Protein 1M1F (pdb70)

Nearest PDB structures (foldseek):
  1m1f-assembly1_A  TM=1.009E+00  e=5.416E-20  Escherichia coli
  1m1f-assembly1_B  TM=9.951E-01  e=3.214E-18  Escherichia coli
  7d28-assembly2_C  TM=8.956E-01  e=1.311E-10  Deinococcus radiodurans
  7d2p-assembly1_B  TM=8.294E-01  e=6.564E-09  Deinococcus radiodurans
  7ewj-assembly1_B  TM=8.408E-01  e=3.105E-07  Staphylococcus aureus

CATH classification: 2.30.30.110

Radius of gyration: 16.33 Å; Cα contacts (8 Å, |Δi|>4): 500; chains: 2; bounding box: 31×35×48 Å

Structure (mmCIF, N/CA/C/O backbone):
data_1M1F
#
_entry.id   1M1F
#
_cell.length_a   33.264
_cell.length_b   45.457
_cell.length_c   65.021
_cell.angle_alpha   90.00
_cell.angle_beta   96.12
_cell.angle_gamma   90.00
#
_symmetry.space_group_name_H-M   'P 1 21 1'
#
loop_
_entity.id
_entity.type
_entity.pdbx_description
1 polymer 'Kid toxin protein'
2 non-polymer 'PHOSPHATE ION'
3 water water
#
loop_
_atom_site.group_PDB
_atom_site.id
_atom_site.type_symbol
_atom_site.label_atom_id
_atom_site.label_alt_id
_atom_site.label_comp_id
_atom_site.label_asym_id
_atom_site.label_entity_id
_atom_site.label_seq_id
_atom_site.pdbx_PDB_ins_code
_atom_site.Cartn_x
_atom_site.Cartn_y
_atom_site.Cartn_z
_atom_site.occupancy
_atom_site.B_iso_or_equiv
_atom_site.auth_seq_id
_atom_site.auth_comp_id
_atom_site.auth_asym_id
_atom_site.auth_atom_id
_atom_site.pdbx_PDB_model_num
ATOM 1 N N . MET A 1 1 ? 21.207 31.441 48.115 1.00 17.68 1 MET A N 1
ATOM 2 C CA . MET A 1 1 ? 21.173 30.479 49.252 1.00 17.21 1 MET A CA 1
ATOM 3 C C . MET A 1 1 ? 22.525 29.807 49.414 1.00 16.31 1 MET A C 1
ATOM 4 O O . MET A 1 1 ? 23.098 29.276 48.462 1.00 16.37 1 MET A O 1
ATOM 9 N N . GLU A 1 2 ? 23.053 29.910 50.626 1.00 15.40 2 GLU A N 1
ATOM 10 C CA . GLU A 1 2 ? 24.356 29.380 50.977 1.00 14.08 2 GLU A CA 1
ATOM 11 C C . GLU A 1 2 ? 24.380 27.996 51.650 1.00 11.89 2 GLU A C 1
ATOM 12 O O . GLU A 1 2 ? 23.472 27.594 52.384 1.00 10.64 2 GLU A O 1
ATOM 18 N N . ARG A 1 3 ? 25.472 27.285 51.403 1.00 10.05 3 ARG A N 1
ATOM 19 C CA . ARG A 1 3 ? 25.794 26.110 52.174 1.00 9.21 3 ARG A CA 1
ATOM 20 C C . ARG A 1 3 ? 25.751 26.518 53.644 1.00 8.88 3 ARG A C 1
ATOM 21 O O . ARG A 1 3 ? 26.225 27.597 54.017 1.00 10.06 3 ARG A O 1
ATOM 29 N N . GLY A 1 4 ? 25.208 25.645 54.484 1.00 8.27 4 GLY A N 1
ATOM 30 C CA . GLY A 1 4 ? 25.166 25.894 55.916 1.00 8.16 4 GLY A CA 1
ATOM 31 C C . GLY A 1 4 ? 23.896 26.550 56.431 1.00 7.68 4 GLY A C 1
ATOM 32 O O . GLY A 1 4 ? 23.718 26.696 57.645 1.00 8.17 4 GLY A O 1
ATOM 33 N N . GLU A 1 5 ? 23.010 26.950 55.530 1.00 7.14 5 GLU A N 1
ATOM 34 C CA . GLU A 1 5 ? 21.721 27.484 55.941 1.00 7.18 5 GLU A CA 1
ATOM 35 C C . GLU A 1 5 ? 20.763 26.356 56.268 1.00 6.69 5 GLU A C 1
ATOM 36 O O . GLU A 1 5 ? 20.766 25.306 55.625 1.00 7.06 5 GLU A O 1
ATOM 42 N N . ILE A 1 6 ? 19.921 26.603 57.260 1.00 6.75 6 ILE A N 1
ATOM 43 C CA . ILE A 1 6 ? 18.818 25.733 57.608 1.00 7.29 6 ILE A CA 1
ATOM 44 C C . ILE A 1 6 ? 17.554 26.396 57.066 1.00 6.87 6 ILE A C 1
ATOM 45 O O . ILE A 1 6 ? 17.308 27.586 57.318 1.00 7.32 6 ILE A O 1
ATOM 50 N N . TRP A 1 7 ? 16.796 25.619 56.282 1.00 6.34 7 TRP A N 1
ATOM 51 C CA . TRP A 1 7 ? 15.523 26.031 55.690 1.00 6.92 7 TRP A CA 1
ATOM 52 C C . TRP A 1 7 ? 14.413 25.110 56.161 1.00 6.87 7 TRP A C 1
ATOM 53 O O . TRP A 1 7 ? 14.617 23.904 56.289 1.00 7.55 7 TRP A O 1
ATOM 64 N N . LEU A 1 8 ? 13.237 25.673 56.429 1.00 7.28 8 LEU A N 1
ATOM 65 C CA . LEU A 1 8 ? 12.060 24.883 56.756 1.00 7.96 8 LEU A CA 1
ATOM 66 C C . LEU A 1 8 ? 11.330 24.566 55.453 1.00 7.65 8 LEU A C 1
ATOM 67 O O . LEU A 1 8 ? 10.948 25.475 54.724 1.00 8.44 8 LEU A O 1
ATOM 72 N N . VAL A 1 9 ? 11.119 23.285 55.169 1.00 7.24 9 VAL A N 1
ATOM 73 C CA . VAL A 1 9 ? 10.513 22.904 53.899 1.00 8.16 9 VAL A CA 1
ATOM 74 C C . VAL A 1 9 ? 9.786 21.574 53.991 1.00 8.26 9 VAL A C 1
ATOM 75 O O . VAL A 1 9 ? 10.168 20.696 54.765 1.00 7.93 9 VAL A O 1
ATOM 79 N N . SER A 1 10 ? 8.720 21.444 53.195 1.00 8.71 10 SER A N 1
ATOM 80 C CA . SER A 1 10 ? 8.015 20.176 53.060 1.00 9.36 10 SER A CA 1
ATOM 81 C C . SER A 1 10 ? 8.785 19.201 52.188 1.00 9.16 10 SER A C 1
ATOM 82 O O . SER A 1 10 ? 9.141 19.521 51.062 1.00 9.67 10 SER A O 1
ATOM 85 N N . LEU A 1 11 ? 9.013 18.013 52.727 1.00 9.16 11 LEU A N 1
ATOM 86 C CA . LEU A 1 11 ? 9.659 16.925 51.993 1.00 10.14 11 LEU A CA 1
ATOM 87 C C . LEU A 1 11 ? 8.648 15.948 51.397 1.00 10.38 11 LEU A C 1
ATOM 88 O O . LEU A 1 11 ? 9.028 14.991 50.722 1.00 10.81 11 LEU A O 1
ATOM 93 N N . ASP A 1 12 ? 7.364 16.191 51.635 1.00 10.57 12 ASP A N 1
ATOM 94 C CA . ASP A 1 12 ? 6.316 15.285 51.172 1.00 10.91 12 ASP A CA 1
ATOM 95 C C . ASP A 1 12 ? 5.973 15.550 49.707 1.00 10.73 12 ASP A C 1
ATOM 96 O O . ASP A 1 12 ? 6.240 16.632 49.193 1.00 11.23 12 ASP A O 1
ATOM 101 N N . PRO A 1 13 ? 5.390 14.569 49.009 1.00 11.07 13 PRO A N 1
ATOM 102 C CA . PRO A 1 13 ? 5.103 13.228 49.530 1.00 10.76 13 PRO A CA 1
ATOM 103 C C . PRO A 1 13 ? 6.294 12.291 49.412 1.00 10.85 13 PRO A C 1
ATOM 104 O O . PRO A 1 13 ? 7.205 12.550 48.628 1.00 11.02 13 PRO A O 1
ATOM 108 N N . THR A 1 14 ? 6.257 11.196 50.166 1.00 10.84 14 THR A N 1
ATOM 109 C CA . THR A 1 14 ? 7.363 10.238 50.207 1.00 11.54 14 THR A CA 1
ATOM 110 C C . THR A 1 14 ? 6.851 8.815 50.166 1.00 11.38 14 THR A C 1
ATOM 111 O O . THR A 1 14 ? 5.643 8.569 50.274 1.00 12.39 14 THR A O 1
ATOM 115 N N . ALA A 1 15 ? 7.783 7.881 50.027 1.00 10.93 15 ALA A N 1
ATOM 116 C CA . ALA A 1 15 ? 7.481 6.458 49.996 1.00 10.84 15 ALA A CA 1
ATOM 117 C C . ALA A 1 15 ? 8.269 5.706 51.053 1.00 11.01 15 ALA A C 1
ATOM 118 O O . ALA A 1 15 ? 9.401 6.060 51.365 1.00 10.60 15 ALA A O 1
ATOM 120 N N . GLY A 1 16 ? 7.659 4.666 51.605 1.00 11.42 16 GLY A N 1
ATOM 121 C CA . GLY A 1 16 ? 8.345 3.764 52.500 1.00 11.66 16 GLY A CA 1
ATOM 122 C C . GLY A 1 16 ? 9.038 4.428 53.666 1.00 11.99 16 GLY A C 1
ATOM 123 O O . GLY A 1 16 ? 8.454 5.257 54.367 1.00 12.79 16 GLY A O 1
ATOM 124 N N . HIS A 1 17 ? 10.306 4.072 53.860 1.00 11.80 17 HIS A N 1
ATOM 125 C CA . HIS A 1 17 ? 11.098 4.555 54.992 1.00 12.87 17 HIS A CA 1
ATOM 126 C C . HIS A 1 17 ? 11.661 5.970 54.792 1.00 12.17 17 HIS A C 1
ATOM 127 O O . HIS A 1 17 ? 12.359 6.479 55.665 1.00 12.62 17 HIS A O 1
ATOM 134 N N . GLU A 1 18 ? 11.383 6.604 53.656 1.00 11.13 18 GLU A N 1
ATOM 135 C CA . GLU A 1 18 ? 11.920 7.935 53.375 1.00 11.16 18 GLU A CA 1
ATOM 136 C C . GLU A 1 18 ? 11.508 8.949 54.436 1.00 11.61 18 GLU A C 1
ATOM 137 O O . GLU A 1 18 ? 10.392 8.912 54.938 1.00 11.66 18 GLU A O 1
ATOM 143 N N . GLN A 1 19 ? 12.419 9.850 54.783 1.00 12.12 19 GLN A N 1
ATOM 144 C CA . GLN A 1 19 ? 12.138 10.879 55.766 1.00 12.51 19 GLN A CA 1
ATOM 145 C C . GLN A 1 19 ? 10.932 11.697 55.314 1.00 13.01 19 GLN A C 1
ATOM 146 O O . GLN A 1 19 ? 10.894 12.187 54.188 1.00 12.67 19 GLN A O 1
ATOM 152 N N . GLN A 1 20 ? 9.959 11.847 56.211 1.00 13.68 20 GLN A N 1
ATOM 153 C CA . GLN A 1 20 ? 8.708 12.542 55.911 1.00 13.92 20 GLN A CA 1
ATOM 154 C C . GLN A 1 20 ? 8.609 13.910 56.574 1.00 13.66 20 GLN A C 1
ATOM 155 O O . GLN A 1 20 ? 9.433 14.275 57.419 1.00 13.88 20 GLN A O 1
ATOM 161 N N . GLY A 1 21 ? 7.584 14.654 56.176 1.00 12.88 21 GLY A N 1
ATOM 162 C CA . GLY A 1 21 ? 7.193 15.872 56.867 1.00 12.55 21 GLY A CA 1
ATOM 163 C C . GLY A 1 21 ? 7.776 17.193 56.416 1.00 11.77 21 GLY A C 1
ATOM 164 O O . GLY A 1 21 ? 8.638 17.273 55.542 1.00 12.23 21 GLY A O 1
ATOM 165 N N . THR A 1 22 ? 7.252 18.254 57.015 1.00 10.71 22 THR A N 1
ATOM 166 C CA . THR A 1 22 ? 7.797 19.585 56.859 1.00 10.59 22 THR A CA 1
ATOM 167 C C . THR A 1 22 ? 8.755 19.735 58.034 1.00 10.14 22 THR A C 1
ATOM 168 O O . THR A 1 22 ? 8.365 19.582 59.193 1.00 11.09 22 THR A O 1
ATOM 172 N N . ARG A 1 23 ? 10.019 20.022 57.733 1.00 9.42 23 ARG A N 1
ATOM 173 C CA . ARG A 1 23 ? 11.037 20.076 58.764 1.00 8.95 23 ARG A CA 1
ATOM 174 C C . ARG A 1 23 ? 12.221 20.889 58.286 1.00 8.68 23 ARG A C 1
ATOM 175 O O . ARG A 1 23 ? 12.348 21.209 57.105 1.00 8.45 23 ARG A O 1
ATOM 183 N N . PRO A 1 24 ? 13.096 21.239 59.215 1.00 8.10 24 PRO A N 1
ATOM 184 C CA . PRO A 1 24 ? 14.322 21.939 58.848 1.00 7.44 24 PRO A CA 1
ATOM 185 C C . PRO A 1 24 ? 15.219 21.010 58.053 1.00 6.87 24 PRO A C 1
ATOM 186 O O . PRO A 1 24 ? 15.267 19.799 58.315 1.00 7.04 24 PRO A O 1
ATOM 190 N N . VAL A 1 25 ? 15.888 21.593 57.073 1.00 6.21 25 VAL A N 1
ATOM 191 C CA . VAL A 1 25 ? 16.891 20.892 56.287 1.00 6.13 25 VAL A CA 1
ATOM 192 C C . VAL A 1 25 ? 18.125 21.782 56.189 1.00 6.18 25 VAL A C 1
ATOM 193 O O . VAL A 1 25 ? 18.025 23.012 56.256 1.00 6.83 25 VAL A O 1
ATOM 197 N N . LEU A 1 26 ? 19.290 21.159 56.067 1.00 6.14 26 LEU A N 1
ATOM 198 C CA . LEU A 1 26 ? 20.562 21.867 55.978 1.00 5.74 26 LEU A CA 1
ATOM 199 C C . LEU A 1 26 ? 21.089 21.829 54.555 1.00 5.83 26 LEU A C 1
ATOM 200 O O . LEU A 1 26 ? 21.206 20.754 53.974 1.00 5.51 26 LEU A O 1
ATOM 205 N N . ILE A 1 27 ? 21.416 22.988 53.992 1.00 6.17 27 ILE A N 1
ATOM 206 C CA . ILE A 1 27 ? 21.928 23.054 52.625 1.00 7.00 27 ILE A CA 1
ATOM 207 C C . ILE A 1 27 ? 23.385 22.617 52.574 1.00 6.79 27 ILE A C 1
ATOM 208 O O . ILE A 1 27 ? 24.236 23.130 53.296 1.00 7.30 27 ILE A O 1
ATOM 213 N N . VAL A 1 28 ? 23.653 21.643 51.713 1.00 6.50 28 VAL A N 1
ATOM 214 C CA . VAL A 1 28 ? 24.983 21.064 51.521 1.00 7.30 28 VAL A CA 1
ATOM 215 C C . VAL A 1 28 ? 25.792 21.739 50.415 1.00 6.80 28 VAL A C 1
ATOM 216 O O . VAL A 1 28 ? 27.006 21.882 50.526 1.00 7.52 28 VAL A O 1
ATOM 220 N N . THR A 1 29 ? 25.119 22.124 49.337 1.00 6.96 29 THR A N 1
ATOM 221 C CA . THR A 1 29 ? 25.791 22.667 48.165 1.00 7.28 29 THR A CA 1
ATOM 222 C C . THR A 1 29 ? 26.043 24.162 48.291 1.00 7.89 29 THR A C 1
ATOM 223 O O . THR A 1 29 ? 25.310 24.861 48.988 1.00 8.32 29 THR A O 1
ATOM 227 N N . PRO A 1 30 ? 27.066 24.662 47.598 1.00 8.96 30 PRO A N 1
ATOM 228 C CA . PRO A 1 30 ? 27.408 26.089 47.679 1.00 9.91 30 PRO A CA 1
ATOM 229 C C . PRO A 1 30 ? 26.489 26.984 46.876 1.00 9.91 30 PRO A C 1
ATOM 230 O O . PRO A 1 30 ? 25.758 26.541 45.996 1.00 9.26 30 PRO A O 1
ATOM 234 N N . ALA A 1 31 ? 26.572 28.277 47.171 1.00 10.78 31 ALA A N 1
ATOM 235 C CA . ALA A 1 31 ? 25.747 29.288 46.531 1.00 11.27 31 ALA A CA 1
ATOM 236 C C . ALA A 1 31 ? 25.713 29.221 45.002 1.00 10.82 31 ALA A C 1
ATOM 237 O O . ALA A 1 31 ? 24.639 29.297 44.415 1.00 10.97 31 ALA A O 1
ATOM 239 N N . ALA A 1 32 ? 26.874 29.122 44.364 1.00 10.66 32 ALA A N 1
ATOM 240 C CA . ALA A 1 32 ? 26.919 29.131 42.895 1.00 10.70 32 ALA A CA 1
ATOM 241 C C . ALA A 1 32 ? 26.111 27.959 42.316 1.00 9.83 32 ALA A C 1
ATOM 242 O O . ALA A 1 32 ? 25.311 28.123 41.398 1.00 10.21 32 ALA A O 1
ATOM 244 N N . PHE A 1 33 ? 26.303 26.781 42.895 1.00 8.79 33 PHE A N 1
ATOM 245 C CA . PHE A 1 33 ? 25.562 25.589 42.509 1.00 7.81 33 PHE A CA 1
ATOM 246 C C . PHE A 1 33 ? 24.065 25.793 42.708 1.00 8.07 33 PHE A C 1
ATOM 247 O O . PHE A 1 33 ? 23.262 25.508 41.835 1.00 7.68 33 PHE A O 1
ATOM 255 N N . ASN A 1 34 ? 23.680 26.335 43.852 1.00 8.67 34 ASN A N 1
ATOM 256 C CA . ASN A 1 34 ? 22.272 26.509 44.157 1.00 9.46 34 ASN A CA 1
ATOM 257 C C . ASN A 1 34 ? 21.607 27.509 43.220 1.00 10.50 34 ASN A C 1
ATOM 258 O O . ASN A 1 34 ? 20.471 27.322 42.807 1.00 11.44 34 ASN A O 1
ATOM 263 N N . ARG A 1 35 ? 22.347 28.556 42.884 1.00 11.90 35 ARG A N 1
ATOM 264 C CA . ARG A 1 35 ? 21.867 29.592 41.981 1.00 13.64 35 ARG A CA 1
ATOM 265 C C . ARG A 1 35 ? 21.674 29.045 40.569 1.00 14.01 35 ARG A C 1
ATOM 266 O O . ARG A 1 35 ? 20.646 29.274 39.947 1.00 15.51 35 ARG A O 1
ATOM 274 N N . VAL A 1 36 ? 22.649 28.295 40.077 1.00 13.98 36 VAL A N 1
ATOM 275 C CA . VAL A 1 36 ? 22.599 27.811 38.701 1.00 14.53 36 VAL A CA 1
ATOM 276 C C . VAL A 1 36 ? 21.579 26.692 38.514 1.00 13.95 36 VAL A C 1
ATOM 277 O O . VAL A 1 36 ? 20.840 26.679 37.533 1.00 14.59 36 VAL A O 1
ATOM 281 N N . THR A 1 37 ? 21.519 25.756 39.459 1.00 12.96 37 THR A N 1
ATOM 282 C CA . THR A 1 37 ? 20.626 24.605 39.309 1.00 12.21 37 THR A CA 1
ATOM 283 C C . THR A 1 37 ? 19.219 24.836 39.820 1.00 12.56 37 THR A C 1
ATOM 284 O O . THR A 1 37 ? 18.292 24.175 39.372 1.00 12.82 37 THR A O 1
ATOM 288 N N . ARG A 1 38 ? 19.078 25.737 40.789 1.00 12.15 38 ARG A N 1
ATOM 289 C CA . ARG A 1 38 ? 17.823 25.903 41.511 1.00 12.35 38 ARG A CA 1
ATOM 290 C C . ARG A 1 38 ? 17.409 24.580 42.190 1.00 11.09 38 ARG A C 1
ATOM 291 O O . ARG A 1 38 ? 16.242 24.384 42.528 1.00 11.61 38 ARG A O 1
ATOM 293 N N . LEU A 1 39 ? 18.384 23.688 42.399 1.00 9.37 39 LEU A N 1
ATOM 294 C CA . LEU A 1 39 ? 18.147 22.365 42.970 1.00 8.35 39 LEU A CA 1
ATOM 295 C C . LEU A 1 39 ? 19.206 22.046 44.025 1.00 7.03 39 LEU A C 1
ATOM 296 O O . LEU A 1 39 ? 20.056 21.184 43.824 1.00 6.87 39 LEU A O 1
ATOM 301 N N . PRO A 1 40 ? 19.176 22.729 45.163 1.00 6.32 40 PRO A N 1
ATOM 302 C CA . PRO A 1 40 ? 20.162 22.450 46.207 1.00 6.14 40 PRO A CA 1
ATOM 303 C C . PRO A 1 40 ? 20.067 21.018 46.715 1.00 5.93 40 PRO A C 1
ATOM 304 O O . PRO A 1 40 ? 18.999 20.410 46.706 1.00 5.59 40 PRO A O 1
ATOM 308 N N . VAL A 1 41 ? 21.202 20.498 47.161 1.00 5.49 41 VAL A N 1
ATOM 309 C CA . VAL A 1 41 ? 21.231 19.245 47.883 1.00 5.22 41 VAL A CA 1
ATOM 310 C C . VAL A 1 41 ? 21.165 19.591 49.375 1.00 5.50 41 VAL A C 1
ATOM 311 O O . VAL A 1 41 ? 21.895 20.462 49.855 1.00 5.75 41 VAL A O 1
ATOM 315 N N . VAL A 1 42 ? 20.278 18.909 50.089 1.00 5.25 42 VAL A N 1
ATOM 316 C CA . VAL A 1 42 ? 20.050 19.143 51.505 1.00 5.76 42 VAL A CA 1
ATOM 317 C C . VAL A 1 42 ? 20.058 17.836 52.283 1.00 5.54 42 VAL A C 1
ATOM 318 O O . VAL A 1 42 ? 19.899 16.755 51.714 1.00 5.87 42 VAL A O 1
ATOM 322 N N . VAL A 1 43 ? 20.265 17.944 53.594 1.00 5.05 43 VAL A N 1
ATOM 323 C CA . VAL A 1 43 ? 20.094 16.806 54.498 1.00 5.24 43 VAL A CA 1
ATOM 324 C C . VAL A 1 43 ? 19.093 17.222 55.584 1.00 5.41 43 VAL A C 1
ATOM 325 O O . VAL A 1 43 ? 19.109 18.367 56.055 1.00 5.89 43 VAL A O 1
ATOM 329 N N . PRO A 1 44 ? 18.205 16.316 55.978 1.00 5.51 44 PRO A N 1
ATOM 330 C CA . PRO A 1 44 ? 17.151 16.677 56.928 1.00 6.31 44 PRO A CA 1
ATOM 331 C C . PRO A 1 44 ? 17.571 16.667 58.387 1.00 6.27 44 PRO A C 1
ATOM 332 O O . PRO A 1 44 ? 18.483 15.947 58.782 1.00 6.97 44 PRO A O 1
ATOM 336 N N . VAL A 1 45 ? 16.872 17.473 59.180 1.00 6.40 45 VAL A N 1
ATOM 337 C CA . VAL A 1 45 ? 17.049 17.527 60.626 1.00 7.09 45 VAL A CA 1
ATOM 338 C C . VAL A 1 45 ? 15.866 16.828 61.281 1.00 8.20 45 VAL A C 1
ATOM 339 O O . VAL A 1 45 ? 14.712 17.075 60.906 1.00 9.36 45 VAL A O 1
ATOM 343 N N . THR A 1 46 ? 16.152 15.947 62.234 1.00 9.53 46 THR A N 1
ATOM 344 C CA . THR A 1 46 ? 15.122 15.230 62.985 1.00 11.79 46 THR A CA 1
ATOM 345 C C . THR A 1 46 ? 15.388 15.382 64.469 1.00 13.41 46 THR A C 1
ATOM 346 O O . THR A 1 46 ? 16.444 15.844 64.876 1.00 11.53 46 THR A O 1
ATOM 350 N N . SER A 1 47 ? 14.438 14.962 65.292 1.00 16.38 47 SER A N 1
ATOM 351 C CA . SER A 1 47 ? 14.718 14.891 66.713 1.00 18.73 47 SER A CA 1
ATOM 352 C C . SER A 1 47 ? 15.448 1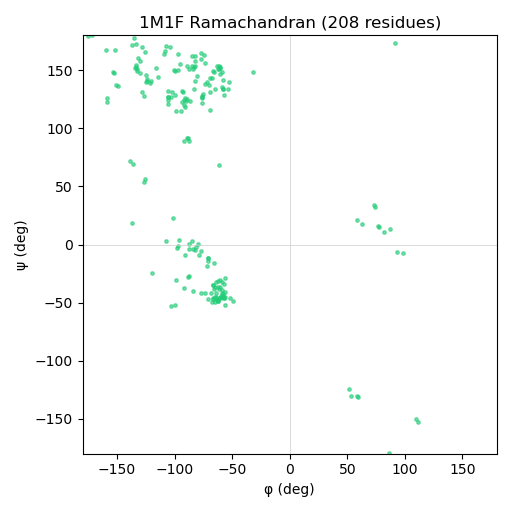3.560 66.907 1.00 19.70 47 SER A C 1
ATOM 353 O O . SER A 1 47 ? 16.557 13.506 67.440 1.00 22.00 47 SER A O 1
ATOM 356 N N . PHE A 1 51 ? 17.786 15.545 72.938 1.00 26.45 51 PHE A N 1
ATOM 357 C CA . PHE A 1 51 ? 19.112 16.017 73.308 1.00 26.35 51 PHE A CA 1
ATOM 358 C C . PHE A 1 51 ? 20.180 14.969 73.068 1.00 26.04 51 PHE A C 1
ATOM 359 O O . PHE A 1 51 ? 20.793 14.456 74.007 1.00 27.10 51 PHE A O 1
ATOM 360 N N . ALA A 1 52 ? 20.443 14.674 71.805 1.00 25.15 52 ALA A N 1
ATOM 361 C CA . ALA A 1 52 ? 21.316 13.560 71.481 1.00 24.06 52 ALA A CA 1
ATOM 362 C C . ALA A 1 52 ? 22.758 13.938 71.204 1.00 22.68 52 ALA A C 1
ATOM 363 O O . ALA A 1 52 ? 23.104 15.101 70.991 1.00 23.20 52 ALA A O 1
ATOM 365 N N . ARG A 1 53 ? 23.600 12.920 71.245 1.00 20.62 53 ARG A N 1
ATOM 366 C CA . ARG A 1 53 ? 25.007 13.065 70.958 1.00 18.94 53 ARG A CA 1
ATOM 367 C C . ARG A 1 53 ? 25.238 12.596 69.538 1.00 16.33 53 ARG A C 1
ATOM 368 O O . ARG A 1 53 ? 24.535 11.715 69.047 1.00 16.12 53 ARG A O 1
ATOM 376 N N . THR A 1 54 ? 26.234 13.176 68.887 1.00 13.31 54 THR A N 1
ATOM 377 C CA . THR A 1 54 ? 26.600 12.764 67.549 1.00 11.67 54 THR A CA 1
ATOM 378 C C . THR A 1 54 ? 26.961 11.287 67.552 1.00 10.84 54 THR A C 1
ATOM 379 O O . THR A 1 54 ? 27.692 10.817 68.426 1.00 10.94 54 THR A O 1
ATOM 383 N N . ALA A 1 55 ? 26.442 10.547 66.586 1.00 9.67 55 ALA A N 1
ATOM 384 C CA . ALA A 1 55 ? 26.705 9.124 66.505 1.00 9.41 55 ALA A CA 1
ATOM 385 C C . ALA A 1 55 ? 26.454 8.681 65.073 1.00 9.20 55 ALA A C 1
ATOM 386 O O . ALA A 1 55 ? 25.367 8.883 64.533 1.00 9.50 55 ALA A O 1
ATOM 388 N N . GLY A 1 56 ? 27.462 8.100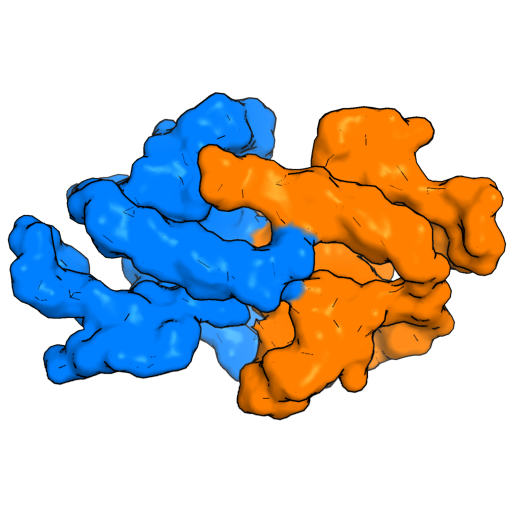 64.444 1.00 9.16 56 GLY A N 1
ATOM 389 C CA . GLY A 1 56 ? 27.329 7.649 63.073 1.00 9.41 56 GLY A CA 1
ATOM 390 C C . GLY A 1 56 ? 26.978 8.808 62.163 1.00 8.87 56 GLY A C 1
ATOM 391 O O . GLY A 1 56 ? 27.605 9.854 62.229 1.00 9.75 56 GLY A O 1
ATOM 392 N N . PHE A 1 57 ? 25.963 8.638 61.321 1.00 7.96 57 PHE A N 1
ATOM 393 C CA . PHE A 1 57 ? 25.561 9.693 60.374 1.00 7.71 57 PHE A CA 1
ATOM 394 C C . PHE A 1 57 ? 24.760 10.829 61.000 1.00 7.72 57 PHE A C 1
ATOM 395 O O . PHE A 1 57 ? 24.467 11.818 60.331 1.00 8.42 57 PHE A O 1
ATOM 403 N N . ALA A 1 58 ? 24.412 10.707 62.273 1.00 7.85 58 ALA A N 1
ATOM 404 C CA . ALA A 1 58 ? 23.625 11.726 62.955 1.00 8.42 58 ALA A CA 1
ATOM 405 C C . ALA A 1 58 ? 24.523 12.718 63.689 1.00 8.49 58 ALA A C 1
ATOM 406 O O . ALA A 1 58 ? 25.226 12.353 64.628 1.00 10.60 58 ALA A O 1
ATOM 408 N N . VAL A 1 59 ? 24.514 13.970 63.250 1.00 7.60 59 VAL A N 1
ATOM 409 C CA . VAL A 1 59 ? 25.334 15.014 63.843 1.00 7.97 59 VAL A CA 1
ATOM 410 C C . VAL A 1 59 ? 24.474 15.932 64.681 1.00 7.84 59 VAL A C 1
ATOM 411 O O . VAL A 1 59 ? 23.533 16.540 64.186 1.00 8.05 59 VAL A O 1
ATOM 415 N N . SER A 1 60 ? 24.804 16.026 65.959 1.00 7.86 60 SER A N 1
ATOM 416 C CA . SER A 1 60 ? 24.012 16.806 66.887 1.00 8.44 60 SER A CA 1
ATOM 417 C C . SER A 1 60 ? 24.149 18.314 66.683 1.00 8.80 60 SER A C 1
ATOM 418 O O . SER A 1 60 ? 25.240 18.821 66.407 1.00 9.21 60 SER A O 1
ATOM 421 N N . LEU A 1 61 ? 23.018 19.009 66.803 1.00 8.49 61 LEU A N 1
ATOM 422 C CA . LEU A 1 61 ? 22.983 20.474 66.771 1.00 9.52 61 LEU A CA 1
ATOM 423 C C . LEU A 1 61 ? 22.979 21.110 68.175 1.00 10.63 61 LEU A C 1
ATOM 424 O O . LEU A 1 61 ? 22.873 22.335 68.316 1.00 11.78 61 LEU A O 1
ATOM 429 N N . ASP A 1 62 ? 23.094 20.291 69.209 1.00 11.92 62 ASP A N 1
ATOM 430 C CA . ASP A 1 62 ? 23.052 20.777 70.590 1.00 13.27 62 ASP A CA 1
ATOM 431 C C . ASP A 1 62 ? 24.289 21.593 70.979 1.00 13.02 62 ASP A C 1
ATOM 432 O O . ASP A 1 62 ? 25.402 21.239 70.636 1.00 12.87 62 ASP A O 1
ATOM 437 N N . GLY A 1 63 ? 24.067 22.695 71.689 1.00 13.08 63 GLY A N 1
ATOM 438 C CA . GLY A 1 63 ? 25.146 23.487 72.255 1.00 13.24 63 GLY A CA 1
ATOM 439 C C . GLY A 1 63 ? 25.933 24.407 71.334 1.00 13.57 63 GLY A C 1
ATOM 440 O O . GLY A 1 63 ? 26.999 24.886 71.719 1.00 14.14 63 GLY A O 1
ATOM 441 N N . VAL A 1 64 ? 25.413 24.669 70.135 1.00 13.53 64 VAL A N 1
ATOM 442 C CA . VAL A 1 64 ? 26.138 25.469 69.146 1.00 13.58 64 VAL A CA 1
ATOM 443 C C . VAL A 1 64 ? 25.573 26.882 68.931 1.00 12.81 64 VAL A C 1
ATOM 444 O O . VAL A 1 64 ? 26.050 27.612 68.076 1.00 12.82 64 VAL A O 1
ATOM 448 N N . GLY A 1 65 ? 24.553 27.259 69.692 1.00 11.65 65 GLY A N 1
ATOM 449 C CA . GLY A 1 65 ? 24.020 28.609 69.639 1.00 11.54 65 GLY A CA 1
ATOM 450 C C . GLY A 1 65 ? 22.959 28.887 68.592 1.00 11.21 65 GLY A C 1
ATOM 451 O O . GLY A 1 65 ? 22.664 30.046 68.316 1.00 12.24 65 GLY A O 1
ATOM 452 N N . ILE A 1 66 ? 22.395 27.846 67.992 1.00 11.17 66 ILE A N 1
ATOM 453 C CA . ILE A 1 66 ? 21.328 28.054 67.010 1.00 11.12 66 ILE A CA 1
ATOM 454 C C . ILE A 1 66 ? 19.961 27.729 67.608 1.00 11.42 66 ILE A C 1
ATOM 455 O O . ILE A 1 66 ? 19.859 27.183 68.701 1.00 12.36 66 ILE A O 1
ATOM 460 N N . ARG A 1 67 ? 18.908 28.075 66.882 1.00 11.27 67 ARG A N 1
ATOM 461 C CA . ARG A 1 67 ? 17.548 27.862 67.356 1.00 11.53 67 ARG A CA 1
ATOM 462 C C . ARG A 1 67 ? 17.080 26.440 67.062 1.00 10.89 67 ARG A C 1
ATOM 463 O O . ARG A 1 67 ? 16.385 25.825 67.866 1.00 11.92 67 ARG A O 1
ATOM 465 N N . THR A 1 68 ? 17.439 25.930 65.888 1.00 10.06 68 THR A N 1
ATOM 466 C CA . THR A 1 68 ? 17.015 24.597 65.477 1.00 10.07 68 THR A CA 1
ATOM 467 C C . THR A 1 68 ? 17.606 23.521 66.368 1.00 10.16 68 THR A C 1
ATOM 468 O O . THR A 1 68 ? 18.798 23.549 66.654 1.00 10.90 68 THR A O 1
ATOM 472 N N . THR A 1 69 ? 16.771 22.577 66.795 1.00 10.90 69 THR A N 1
ATOM 473 C CA . THR A 1 69 ? 17.213 21.487 67.653 1.00 11.48 69 THR A CA 1
ATOM 474 C C . THR A 1 69 ? 17.244 20.167 66.900 1.00 10.53 69 THR A C 1
ATOM 475 O O . THR A 1 69 ? 16.685 20.043 65.802 1.00 11.32 69 THR A O 1
ATOM 479 N N . GLY A 1 70 ? 17.893 19.172 67.494 1.00 9.87 70 GLY A N 1
ATOM 480 C CA . GLY A 1 70 ? 17.897 17.838 66.933 1.00 9.35 70 GLY A CA 1
ATOM 481 C C . GLY A 1 70 ? 19.222 17.417 66.359 1.00 8.71 70 GLY A C 1
ATOM 482 O O . GLY A 1 70 ? 20.285 17.832 66.827 1.00 8.80 70 GLY A O 1
ATOM 483 N N . VAL A 1 71 ? 19.146 16.554 65.353 1.00 8.22 71 VAL A N 1
ATOM 484 C CA . VAL A 1 71 ? 20.337 16.022 64.711 1.00 8.01 71 VAL A CA 1
ATOM 485 C C . VAL A 1 71 ? 20.186 16.111 63.209 1.00 7.36 71 VAL A C 1
ATOM 486 O O . VAL A 1 71 ? 19.072 16.024 62.667 1.00 7.56 71 VAL A O 1
ATOM 490 N N . VAL A 1 72 ? 21.314 16.282 62.540 1.00 6.70 72 VAL A N 1
ATOM 491 C CA . VAL A 1 72 ? 21.347 16.291 61.092 1.00 6.45 72 VAL A CA 1
ATOM 492 C C . VAL A 1 72 ? 21.550 14.859 60.612 1.00 6.70 72 VAL A C 1
ATOM 493 O O . VAL A 1 72 ? 22.509 14.196 61.011 1.00 7.47 72 VAL A O 1
ATOM 497 N N . ARG A 1 73 ? 20.650 14.386 59.755 1.00 6.88 73 ARG A N 1
ATOM 498 C CA . ARG A 1 73 ? 20.721 13.023 59.239 1.00 7.59 73 ARG A CA 1
ATOM 499 C C . ARG A 1 73 ? 21.515 13.020 57.941 1.00 7.16 73 ARG A C 1
ATOM 500 O O . ARG A 1 73 ? 20.955 13.157 56.842 1.00 7.46 73 ARG A O 1
ATOM 508 N N . CYS A 1 74 ? 22.827 12.860 58.075 1.00 6.97 74 CYS A N 1
ATOM 509 C CA . CYS A 1 74 ? 23.738 12.981 56.946 1.00 7.74 74 CYS A CA 1
ATOM 510 C C . CYS A 1 74 ? 23.623 11.830 55.968 1.00 7.66 74 CYS A C 1
ATOM 511 O O . CYS A 1 74 ? 24.137 11.906 54.854 1.00 9.67 74 CYS A O 1
ATOM 514 N N . ASP A 1 75 ? 22.955 10.766 56.393 1.00 7.25 75 ASP A N 1
ATOM 515 C CA . ASP A 1 75 ? 22.721 9.609 55.538 1.00 8.01 75 ASP A CA 1
ATOM 516 C C . ASP A 1 75 ? 21.545 9.783 54.577 1.00 7.90 75 ASP A C 1
ATOM 517 O O . ASP A 1 75 ? 21.301 8.888 53.774 1.00 8.30 75 ASP A O 1
ATOM 522 N N . GLN A 1 76 ? 20.832 10.911 54.620 1.00 7.52 76 GLN A N 1
ATOM 523 C CA . GLN A 1 76 ? 19.667 11.068 53.747 1.00 7.62 76 GLN A CA 1
ATOM 524 C C . GLN A 1 76 ? 19.701 12.329 52.891 1.00 6.55 76 GLN A C 1
ATOM 525 O O . GLN A 1 76 ? 18.759 13.128 52.905 1.00 6.56 76 GLN A O 1
ATOM 531 N N . PRO A 1 77 ? 20.744 12.519 52.093 1.00 5.88 77 PRO A N 1
ATOM 532 C CA . PRO A 1 77 ? 20.770 13.692 51.219 1.00 5.96 77 PRO A CA 1
ATOM 533 C C . PRO A 1 77 ? 19.675 13.625 50.153 1.00 6.00 77 PRO A C 1
ATOM 534 O O . PRO A 1 77 ? 19.328 12.538 49.669 1.00 6.26 77 PRO A O 1
ATOM 538 N N . ARG A 1 78 ? 19.173 14.788 49.768 1.00 6.32 78 ARG A N 1
ATOM 539 C CA . ARG A 1 78 ? 18.152 14.875 48.750 1.00 7.31 78 ARG A CA 1
ATOM 540 C C . ARG A 1 78 ? 18.278 16.174 47.991 1.00 6.25 78 ARG A C 1
ATOM 541 O O . ARG A 1 78 ? 18.477 17.235 48.586 1.00 6.43 78 ARG A O 1
ATOM 549 N N . THR A 1 79 ? 18.147 16.090 46.676 1.00 6.11 79 THR A N 1
ATOM 550 C CA . THR A 1 79 ? 18.123 17.253 45.815 1.00 6.20 79 THR A CA 1
ATOM 551 C C . THR A 1 79 ? 16.682 17.732 45.748 1.00 6.64 79 THR A C 1
ATOM 552 O O . THR A 1 79 ? 15.792 16.956 45.401 1.00 7.54 79 THR A O 1
ATOM 556 N N . ILE A 1 80 ? 16.440 18.990 46.095 1.00 6.58 80 ILE A N 1
ATOM 557 C CA . ILE A 1 80 ? 15.069 19.509 46.077 1.00 7.45 80 ILE A CA 1
ATOM 558 C C . ILE A 1 80 ? 14.971 20.867 45.410 1.00 7.43 80 ILE A C 1
ATOM 559 O O . ILE A 1 80 ? 15.915 21.654 45.403 1.00 7.86 80 ILE A O 1
ATOM 564 N N . ASP A 1 81 ? 13.793 21.126 44.853 1.00 7.89 81 ASP A N 1
ATOM 565 C CA . ASP A 1 81 ? 13.495 22.425 44.289 1.00 8.69 81 ASP A CA 1
ATOM 566 C C . ASP A 1 81 ? 12.926 23.234 45.447 1.00 9.11 81 ASP A C 1
ATOM 567 O O . ASP A 1 81 ? 11.734 23.178 45.738 1.00 8.78 81 ASP A O 1
ATOM 572 N N . MET A 1 82 ? 13.809 23.936 46.150 1.00 9.30 82 MET A N 1
ATOM 573 C CA . MET A 1 82 ? 13.426 24.692 47.341 1.00 10.06 82 MET A CA 1
ATOM 574 C C . MET A 1 82 ? 12.372 25.745 47.051 1.00 11.33 82 MET A C 1
ATOM 575 O O . MET A 1 82 ? 11.441 25.918 47.834 1.00 11.57 82 MET A O 1
ATOM 580 N N . LYS A 1 83 ? 12.534 26.437 45.930 1.00 12.34 83 LYS A N 1
ATOM 581 C CA . LYS A 1 83 ? 11.604 27.479 45.535 1.00 13.10 83 LYS A CA 1
ATOM 582 C C . LYS A 1 83 ? 10.229 26.884 45.243 1.00 13.36 83 LYS A C 1
ATOM 583 O O . LYS A 1 83 ? 9.219 27.350 45.775 1.00 14.17 83 LYS A O 1
ATOM 585 N N . ALA A 1 84 ? 10.173 25.826 44.437 1.00 13.39 84 ALA A N 1
ATOM 586 C CA . ALA A 1 84 ? 8.887 25.207 44.135 1.00 13.40 84 ALA A CA 1
ATOM 587 C C . ALA A 1 84 ? 8.217 24.686 45.393 1.00 12.91 84 ALA A C 1
ATOM 588 O O . ALA A 1 84 ? 6.997 24.760 45.532 1.00 14.10 84 ALA A O 1
ATOM 590 N N . ARG A 1 85 ? 9.007 24.162 46.322 1.00 12.21 85 ARG A N 1
ATOM 591 C CA . ARG A 1 85 ? 8.445 23.626 47.545 1.00 11.33 85 ARG A CA 1
ATOM 592 C C . ARG A 1 85 ? 8.077 24.706 48.577 1.00 11.43 85 ARG A C 1
ATOM 593 O O . ARG A 1 85 ? 7.462 24.393 49.578 1.00 12.04 85 ARG A O 1
ATOM 601 N N . GLY A 1 86 ? 8.467 25.958 48.338 1.00 11.46 86 GLY A N 1
ATOM 602 C CA . GLY A 1 86 ? 8.155 27.051 49.254 1.00 11.51 86 GLY A CA 1
ATOM 603 C C . GLY A 1 86 ? 8.960 27.042 50.548 1.00 11.34 86 GLY A C 1
ATOM 604 O O . GLY A 1 86 ? 8.472 27.432 51.615 1.00 12.04 86 GLY A O 1
ATOM 605 N N . GLY A 1 87 ? 10.209 26.596 50.476 1.00 10.84 87 GLY A N 1
ATOM 606 C CA . GLY A 1 87 ? 11.054 26.600 51.654 1.00 10.37 87 GLY A CA 1
ATOM 607 C C . GLY A 1 87 ? 11.313 27.999 52.173 1.00 10.46 87 GLY A C 1
ATOM 608 O O . GLY A 1 87 ? 11.320 28.970 51.411 1.00 10.98 87 GLY A O 1
ATOM 609 N N . LYS A 1 88 ? 11.573 28.084 53.476 1.00 9.92 88 LYS A N 1
ATOM 610 C CA . LYS A 1 88 ? 11.839 29.351 54.150 1.00 10.31 88 LYS A CA 1
ATOM 611 C C . LYS A 1 88 ? 13.153 29.277 54.921 1.00 9.99 88 LYS A C 1
ATOM 612 O O . LYS A 1 88 ? 13.352 28.372 55.724 1.00 10.01 88 LYS A O 1
ATOM 614 N N . ARG A 1 89 ? 14.035 30.241 54.690 1.00 9.84 89 ARG A N 1
ATOM 615 C CA . ARG A 1 89 ? 15.323 30.292 55.376 1.00 9.87 89 ARG A CA 1
ATOM 616 C C . ARG A 1 89 ? 15.125 30.613 56.854 1.00 10.08 89 ARG A C 1
ATOM 617 O O . ARG A 1 89 ? 14.418 31.566 57.207 1.00 11.24 89 ARG A O 1
ATOM 625 N N . LEU A 1 90 ? 15.762 29.832 57.719 1.00 9.64 90 LEU A N 1
ATOM 626 C CA . LEU A 1 90 ? 15.688 30.062 59.156 1.00 10.11 90 LEU A CA 1
ATOM 627 C C . LEU A 1 90 ? 16.939 30.719 59.740 1.00 10.23 90 LEU A C 1
ATOM 628 O O . LEU A 1 90 ? 16.839 31.748 60.410 1.00 11.02 90 LEU A O 1
ATOM 633 N N . GLU A 1 91 ? 18.109 30.147 59.479 1.00 9.47 91 GLU A N 1
ATOM 634 C CA . GLU A 1 91 ? 19.334 30.562 60.154 1.00 9.39 91 GLU A CA 1
ATOM 635 C C . GLU A 1 91 ? 20.496 29.805 59.538 1.00 9.50 91 GLU A C 1
ATOM 636 O O . GLU A 1 91 ? 20.308 29.001 58.624 1.00 10.55 91 GLU A O 1
ATOM 642 N N . ARG A 1 92 ? 21.698 30.063 60.019 1.00 9.57 92 ARG A N 1
ATOM 643 C CA . ARG A 1 92 ? 22.874 29.354 59.550 1.00 10.90 92 ARG A CA 1
ATOM 644 C C . ARG A 1 92 ? 23.472 28.567 60.685 1.00 10.21 92 ARG A C 1
ATOM 645 O O . ARG A 1 92 ? 23.384 28.982 61.846 1.00 11.98 92 ARG A O 1
ATOM 653 N N . VAL A 1 93 ? 24.145 27.469 60.367 1.00 9.24 93 VAL A N 1
ATOM 654 C CA . VAL A 1 93 ? 24.880 26.736 61.385 1.00 8.95 93 VAL A CA 1
ATOM 655 C C . VAL A 1 93 ? 26.337 27.194 61.365 1.00 8.91 93 VAL A C 1
ATOM 656 O O . VAL A 1 93 ? 26.820 27.681 60.352 1.00 9.19 93 VAL A O 1
ATOM 660 N N . PRO A 1 94 ? 27.040 27.046 62.486 1.00 9.44 94 PRO A N 1
ATOM 661 C CA . PRO A 1 94 ? 28.481 27.315 62.508 1.00 9.84 94 PRO A CA 1
ATOM 662 C C . PRO A 1 94 ? 29.236 26.407 61.541 1.00 9.92 94 PRO A C 1
ATOM 663 O O . PRO A 1 94 ? 28.794 25.284 61.267 1.00 8.75 94 PRO A O 1
ATOM 667 N N . GLU A 1 95 ? 30.376 26.885 61.045 1.00 10.17 95 GLU A N 1
ATOM 668 C CA . GLU A 1 95 ? 31.191 26.099 60.125 1.00 11.43 95 GLU A CA 1
ATOM 669 C C . GLU A 1 95 ? 31.635 24.772 60.732 1.00 10.66 95 GLU A C 1
ATOM 670 O O . GLU A 1 95 ? 31.769 23.795 60.011 1.00 10.47 95 GLU A O 1
ATOM 676 N N . THR A 1 96 ? 31.850 24.704 62.040 1.00 10.40 96 THR A N 1
ATOM 677 C CA . THR A 1 96 ? 32.209 23.433 62.635 1.00 10.46 96 THR A CA 1
ATOM 678 C C . THR A 1 96 ? 31.148 22.362 62.352 1.00 9.81 96 THR A C 1
ATOM 679 O O . THR A 1 96 ? 31.486 21.237 62.004 1.00 10.23 96 THR A O 1
ATOM 683 N N . ILE A 1 97 ? 29.872 22.698 62.531 1.00 8.88 97 ILE A N 1
ATOM 684 C CA . ILE A 1 97 ? 28.793 21.748 62.247 1.00 8.83 97 ILE A CA 1
ATOM 685 C C . ILE A 1 97 ? 28.795 21.386 60.774 1.00 8.10 97 ILE A C 1
ATOM 686 O O . ILE A 1 97 ? 28.723 20.214 60.410 1.00 7.52 97 ILE A O 1
ATOM 691 N N . MET A 1 98 ? 28.861 22.392 59.920 1.00 7.65 98 MET A N 1
ATOM 692 C CA . MET A 1 98 ? 28.825 22.134 58.491 1.00 7.84 98 MET A CA 1
ATOM 693 C C . MET A 1 98 ? 29.967 21.209 58.083 1.00 7.91 98 MET A C 1
ATOM 694 O O . MET A 1 98 ? 29.759 20.281 57.304 1.00 8.19 98 MET A O 1
ATOM 699 N N . ASN A 1 99 ? 31.166 21.431 58.612 1.00 7.87 99 ASN A N 1
ATOM 700 C CA . ASN A 1 99 ? 32.297 20.596 58.243 1.00 8.55 99 ASN A CA 1
ATOM 701 C C . ASN A 1 99 ? 32.137 19.160 58.739 1.00 8.34 99 ASN A C 1
ATOM 702 O O . ASN A 1 99 ? 32.555 18.219 58.069 1.00 8.44 99 ASN A O 1
ATOM 707 N N . GLU A 1 100 ? 31.535 18.977 5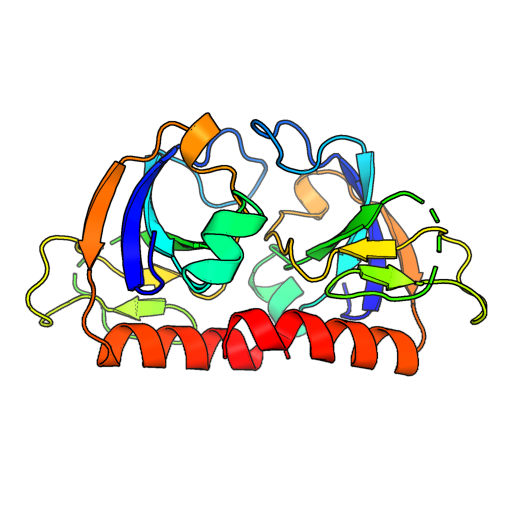9.907 1.00 8.21 100 GLU A N 1
ATOM 708 C CA . GLU A 1 100 ? 31.271 17.625 60.393 1.00 8.44 100 GLU A CA 1
ATOM 709 C C . GLU A 1 100 ? 30.289 16.906 59.449 1.00 7.29 100 GLU A C 1
ATOM 710 O O . GLU A 1 100 ? 30.455 15.717 59.136 1.00 7.52 100 GLU A O 1
ATOM 716 N N . VAL A 1 101 ? 29.266 17.631 58.993 1.00 6.66 101 VAL A N 1
ATOM 717 C CA . VAL A 1 101 ? 28.284 17.099 58.049 1.00 6.40 101 VAL A CA 1
ATOM 718 C C . VAL A 1 101 ? 28.949 16.727 56.715 1.00 6.60 101 VAL A C 1
ATOM 719 O O . VAL A 1 101 ? 28.729 15.636 56.176 1.00 6.56 101 VAL A O 1
ATOM 723 N N . LEU A 1 102 ? 29.768 17.622 56.183 1.00 6.54 102 LEU A N 1
ATOM 724 C CA . LEU A 1 102 ? 30.499 17.338 54.951 1.00 6.97 102 LEU A CA 1
ATOM 725 C C . LEU A 1 102 ? 31.388 16.101 55.116 1.00 7.25 102 LEU A C 1
ATOM 726 O O . LEU A 1 102 ? 31.505 15.291 54.199 1.00 7.41 102 LEU A O 1
ATOM 731 N N . GLY A 1 103 ? 32.017 15.957 56.278 1.00 7.47 103 GLY A N 1
ATOM 732 C CA . GLY A 1 103 ? 32.833 14.792 56.561 1.00 7.63 103 GLY A CA 1
ATOM 733 C C . GLY A 1 103 ? 32.040 13.501 56.489 1.00 7.65 103 GLY A C 1
ATOM 734 O O . GLY A 1 103 ? 32.512 12.509 55.936 1.00 8.26 103 GLY A O 1
ATOM 735 N N . ARG A 1 104 ? 30.840 13.492 57.062 1.00 7.94 104 ARG A N 1
ATOM 736 C CA . ARG A 1 104 ? 30.002 12.293 57.011 1.00 8.29 104 ARG A CA 1
ATOM 737 C C . ARG A 1 104 ? 29.612 11.987 55.563 1.00 7.43 104 ARG A C 1
ATOM 738 O O . ARG A 1 104 ? 29.692 10.848 55.129 1.00 7.01 104 ARG A O 1
ATOM 746 N N . LEU A 1 105 ? 29.208 13.002 54.810 1.00 7.00 105 LEU A N 1
ATOM 747 C CA . LEU A 1 105 ? 28.803 12.786 53.425 1.00 7.18 105 LEU A CA 1
ATOM 748 C C . LEU A 1 105 ? 29.966 12.295 52.568 1.00 6.95 105 LEU A C 1
ATOM 749 O O . LEU A 1 105 ? 29.770 11.508 51.626 1.00 7.28 105 LEU A O 1
ATOM 754 N N . SER A 1 106 ? 31.176 12.736 52.898 1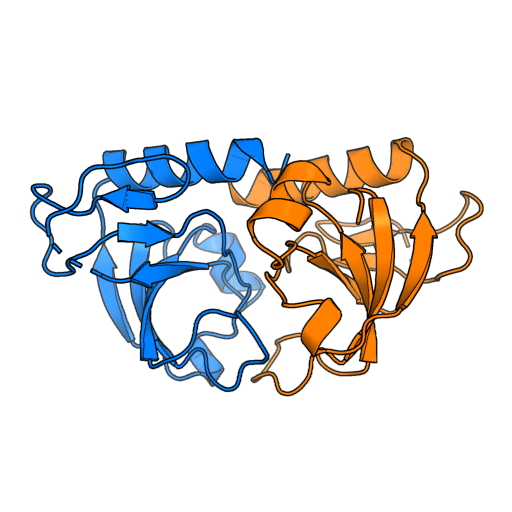.00 7.60 106 SER A N 1
ATOM 755 C CA . SER A 1 106 ? 32.363 12.331 52.157 1.00 8.81 106 SER A CA 1
ATOM 756 C C . SER A 1 106 ? 32.565 10.821 52.204 1.00 8.62 106 SER A C 1
ATOM 757 O O . SER A 1 106 ? 33.088 10.231 51.258 1.00 9.63 106 SER A O 1
ATOM 760 N N . THR A 1 107 ? 32.140 10.183 53.286 1.00 8.29 107 THR A N 1
ATOM 761 C CA . THR A 1 107 ? 32.324 8.742 53.411 1.00 8.54 107 THR A CA 1
ATOM 762 C C . THR A 1 107 ? 31.429 7.927 52.503 1.00 8.95 107 THR A C 1
ATOM 763 O O . THR A 1 107 ? 31.725 6.757 52.266 1.00 10.08 107 THR A O 1
ATOM 767 N N . ILE A 1 108 ? 30.352 8.527 52.001 1.00 9.03 108 ILE A N 1
ATOM 768 C CA . ILE A 1 108 ? 29.411 7.775 51.155 1.00 9.84 108 ILE A CA 1
ATOM 769 C C . ILE A 1 108 ? 29.236 8.310 49.739 1.00 10.27 108 ILE A C 1
ATOM 770 O O . ILE A 1 108 ? 28.786 7.575 48.864 1.00 10.75 108 ILE A O 1
ATOM 775 N N . LEU A 1 109 ? 29.495 9.596 49.521 1.00 11.34 109 LEU A N 1
ATOM 776 C CA . LEU A 1 109 ? 29.332 10.202 48.197 1.00 12.63 109 LEU A CA 1
ATOM 777 C C . LEU A 1 109 ? 30.635 10.404 47.409 1.00 14.11 109 LEU A C 1
ATOM 778 O O . LEU A 1 109 ? 30.675 11.228 46.483 1.00 15.04 109 LEU A O 1
ATOM 783 N N . THR A 1 110 ? 31.675 9.637 47.731 1.00 15.45 110 THR A N 1
ATOM 784 C CA . THR A 1 110 ? 32.986 9.814 47.100 1.00 17.05 110 THR A CA 1
ATOM 785 C C . THR A 1 110 ? 33.775 8.513 47.072 1.00 18.15 110 THR A C 1
ATOM 786 O O . THR A 1 110 ? 33.362 7.468 47.572 1.00 18.88 110 THR A O 1
ATOM 791 N N . MET B 1 1 ? 22.129 -4.868 47.166 1.00 18.15 1 MET B N 1
ATOM 792 C CA . MET B 1 1 ? 21.985 -3.595 46.396 1.00 17.55 1 MET B CA 1
ATOM 793 C C . MET B 1 1 ? 23.362 -2.927 46.523 1.00 16.61 1 MET B C 1
ATOM 794 O O . MET B 1 1 ? 23.748 -2.468 47.586 1.00 15.90 1 MET B O 1
ATOM 799 N N . GLU B 1 2 ? 24.156 -3.036 45.454 1.00 15.68 2 GLU B N 1
ATOM 800 C CA . GLU B 1 2 ? 25.528 -2.526 45.396 1.00 14.46 2 GLU B CA 1
ATOM 801 C C . GLU B 1 2 ? 25.722 -1.178 44.688 1.00 11.99 2 GLU B C 1
ATOM 802 O O . GLU B 1 2 ? 25.000 -0.841 43.746 1.00 10.58 2 GLU B O 1
ATOM 808 N N . ARG B 1 3 ? 26.718 -0.428 45.152 1.00 10.29 3 ARG B N 1
ATOM 809 C CA . ARG B 1 3 ? 27.191 0.754 44.450 1.00 9.11 3 ARG B CA 1
ATOM 810 C C . ARG B 1 3 ? 27.520 0.351 43.021 1.00 8.29 3 ARG B C 1
ATOM 811 O O . ARG B 1 3 ? 28.188 -0.661 42.784 1.00 8.95 3 ARG B O 1
ATOM 819 N N . GLY B 1 4 ? 27.062 1.149 42.066 1.00 7.35 4 GLY B N 1
ATOM 820 C CA . GLY B 1 4 ? 27.326 0.889 40.665 1.00 6.99 4 GLY B CA 1
ATOM 821 C C . GLY B 1 4 ? 26.210 0.204 39.908 1.00 6.33 4 GLY B C 1
ATOM 822 O O . GLY B 1 4 ? 26.279 0.070 38.680 1.00 7.28 4 GLY B O 1
ATOM 823 N N . GLU B 1 5 ? 25.173 -0.223 40.610 1.00 6.28 5 GLU B N 1
ATOM 824 C CA . GLU B 1 5 ? 24.023 -0.803 39.942 1.00 6.41 5 GLU B CA 1
ATOM 825 C C . GLU B 1 5 ? 23.062 0.250 39.420 1.00 6.21 5 GLU B C 1
ATOM 826 O O . GLU B 1 5 ? 22.815 1.267 40.077 1.00 6.77 5 GLU B O 1
ATOM 832 N N . ILE B 1 6 ? 22.526 -0.005 38.232 1.00 6.04 6 ILE B N 1
ATOM 833 C CA . ILE B 1 6 ? 21.461 0.800 37.666 1.00 6.13 6 ILE B CA 1
ATOM 834 C C . ILE B 1 6 ? 20.157 0.050 37.916 1.00 5.87 6 ILE B C 1
ATOM 835 O O . ILE B 1 6 ? 20.053 -1.146 37.604 1.00 6.91 6 ILE B O 1
ATOM 840 N N . TRP B 1 7 ? 19.181 0.753 38.485 1.00 6.04 7 TRP B N 1
ATOM 841 C CA . TRP B 1 7 ? 17.860 0.223 38.797 1.00 6.18 7 TRP B CA 1
ATOM 842 C C . TRP B 1 7 ? 16.816 1.095 38.119 1.00 6.15 7 TRP B C 1
ATOM 843 O O . TRP B 1 7 ? 16.978 2.310 38.036 1.00 6.84 7 TRP B O 1
ATOM 854 N N . LEU B 1 8 ? 15.749 0.485 37.617 1.00 6.07 8 LEU B N 1
ATOM 855 C CA . LEU B 1 8 ? 14.613 1.211 37.060 1.00 6.82 8 LEU B CA 1
ATOM 856 C C . LEU B 1 8 ? 13.600 1.424 38.184 1.00 6.66 8 LEU B C 1
ATOM 857 O O . LEU B 1 8 ? 13.181 0.454 38.822 1.00 7.58 8 LEU B O 1
ATOM 862 N N . VAL B 1 9 ? 13.206 2.672 38.444 1.00 6.35 9 VAL B N 1
ATOM 863 C CA . VAL B 1 9 ? 12.315 2.946 39.565 1.00 6.55 9 VAL B CA 1
ATOM 864 C C . VAL B 1 9 ? 11.477 4.202 39.337 1.00 6.23 9 VAL B C 1
ATOM 865 O O . VAL B 1 9 ? 11.917 5.151 38.689 1.00 6.90 9 VAL B O 1
ATOM 869 N N . SER B 1 10 ? 10.256 4.189 39.870 1.00 6.82 10 SER B N 1
ATOM 870 C CA . SER B 1 10 ? 9.394 5.363 39.855 1.00 7.66 10 SER B CA 1
ATOM 871 C C . SER B 1 10 ? 9.866 6.346 40.916 1.00 7.80 10 SER B C 1
ATOM 872 O O . SER B 1 10 ? 9.905 6.010 42.095 1.00 8.43 10 SER B O 1
ATOM 875 N N . LEU B 1 11 ? 10.198 7.559 40.489 1.00 7.88 11 LEU B N 1
ATOM 876 C CA . LEU B 1 11 ? 10.638 8.620 41.381 1.00 7.74 11 LEU B CA 1
ATOM 877 C C . LEU B 1 11 ? 9.490 9.488 41.882 1.00 7.97 11 LEU B C 1
ATOM 878 O O . LEU B 1 11 ? 9.671 10.296 42.785 1.00 7.84 11 LEU B O 1
ATOM 883 N N . ASP B 1 12 ? 8.304 9.301 41.319 1.00 8.27 12 ASP B N 1
ATOM 884 C CA . ASP B 1 12 ? 7.182 10.194 41.583 1.00 8.45 12 ASP B CA 1
ATOM 885 C C . ASP B 1 12 ? 6.514 9.953 42.927 1.00 8.44 12 ASP B C 1
ATOM 886 O O . ASP B 1 12 ? 6.643 8.872 43.497 1.00 8.65 12 ASP B O 1
ATOM 891 N N . PRO B 1 13 ? 5.786 10.948 43.438 1.00 8.20 13 PRO B N 1
ATOM 892 C CA . PRO B 1 13 ? 5.695 12.300 42.881 1.00 8.11 13 PRO B CA 1
ATOM 893 C C . PRO B 1 13 ? 6.857 13.177 43.355 1.00 7.52 13 PRO B C 1
ATOM 894 O O . PRO B 1 13 ? 7.381 12.987 44.468 1.00 8.30 13 PRO B O 1
ATOM 898 N N . THR B 1 14 ? 7.233 14.151 42.532 1.00 7.06 14 THR B N 1
ATOM 899 C CA . THR B 1 14 ? 8.273 15.119 42.884 1.00 7.37 14 THR B CA 1
ATOM 900 C C . THR B 1 14 ? 7.783 16.527 42.542 1.00 7.10 14 THR B C 1
ATOM 901 O O . THR B 1 14 ? 6.736 16.686 41.910 1.00 7.99 14 THR B O 1
ATOM 905 N N . ALA B 1 15 ? 8.554 17.531 42.949 1.00 7.23 15 ALA B N 1
ATOM 906 C CA . ALA B 1 15 ? 8.169 18.930 42.832 1.00 7.34 15 ALA B CA 1
ATOM 907 C C . ALA B 1 15 ? 9.044 19.703 41.873 1.00 7.98 15 ALA B C 1
ATOM 908 O O . ALA B 1 15 ? 10.243 19.497 41.814 1.00 7.87 15 ALA B O 1
ATOM 910 N N . GLY B 1 16 ? 8.424 20.633 41.155 1.00 8.45 16 GLY B N 1
ATOM 911 C CA . GLY B 1 16 ? 9.138 21.568 40.310 1.00 8.76 16 GLY B CA 1
ATOM 912 C C . GLY B 1 16 ? 10.120 20.937 39.357 1.00 8.92 16 GLY B C 1
ATOM 913 O O . GLY B 1 16 ? 9.769 20.049 38.580 1.00 9.14 16 GLY B O 1
ATOM 914 N N . HIS B 1 17 ? 11.367 21.385 39.432 1.00 9.29 17 HIS B N 1
ATOM 915 C CA . HIS B 1 17 ? 12.400 20.924 38.525 1.00 9.53 17 HIS B CA 1
ATOM 916 C C . HIS B 1 17 ? 13.089 19.625 38.951 1.00 8.96 17 HIS B C 1
ATOM 917 O O . HIS B 1 17 ? 14.022 19.164 38.293 1.00 9.33 17 HIS B O 1
ATOM 924 N N . GLU B 1 18 ? 12.639 19.034 40.056 1.00 8.41 18 GLU B N 1
ATOM 925 C CA . GLU B 1 18 ? 13.165 17.734 40.474 1.00 8.36 18 GLU B CA 1
ATOM 926 C C . GLU B 1 18 ? 12.881 16.707 39.395 1.00 8.37 18 GLU B C 1
ATOM 927 O O . GLU B 1 18 ? 11.841 16.764 38.740 1.00 7.88 18 GLU B O 1
ATOM 933 N N . GLN B 1 19 ? 13.775 15.742 39.217 1.00 8.93 19 GLN B N 1
ATOM 934 C CA . GLN B 1 19 ? 13.526 14.704 38.229 1.00 9.70 19 GLN B CA 1
ATOM 935 C C . GLN B 1 19 ? 12.239 13.991 38.582 1.00 9.42 19 GLN B C 1
ATOM 936 O O . GLN B 1 19 ? 11.889 13.825 39.754 1.00 9.07 19 GLN B O 1
ATOM 942 N N . GLN B 1 20 ? 11.558 13.525 37.546 1.00 9.03 20 GLN B N 1
ATOM 943 C CA . GLN B 1 20 ? 10.306 12.812 37.707 1.00 9.75 20 GLN B CA 1
ATOM 944 C C . GLN B 1 20 ? 10.294 11.575 36.813 1.00 9.31 20 GLN B C 1
ATOM 945 O O . GLN B 1 20 ? 11.234 11.327 36.053 1.00 9.88 20 GLN B O 1
ATOM 951 N N . GLY B 1 21 ? 9.210 10.815 36.919 1.00 9.15 21 GLY B N 1
ATOM 952 C CA . GLY B 1 21 ? 8.981 9.646 36.095 1.00 9.38 21 GLY B CA 1
ATOM 953 C C . GLY B 1 21 ? 9.604 8.373 36.628 1.00 8.94 21 GLY B C 1
ATOM 954 O O . GLY B 1 21 ? 10.234 8.324 37.691 1.00 9.63 21 GLY B O 1
ATOM 955 N N . THR B 1 22 ? 9.394 7.321 35.856 1.00 8.70 22 THR B N 1
ATOM 956 C CA . THR B 1 22 ? 9.987 6.025 36.109 1.00 8.67 22 THR B CA 1
ATOM 957 C C . THR B 1 22 ? 11.192 5.956 35.190 1.00 8.21 22 THR B C 1
ATOM 958 O O . THR B 1 22 ? 11.047 5.988 33.973 1.00 9.35 22 THR B O 1
ATOM 962 N N . ARG B 1 23 ? 12.384 5.904 35.768 1.00 7.63 23 ARG B N 1
ATOM 963 C CA . ARG B 1 23 ? 13.598 5.975 34.967 1.00 7.14 23 ARG B CA 1
ATOM 964 C C . ARG B 1 23 ? 14.725 5.236 35.666 1.00 6.71 23 ARG B C 1
ATOM 965 O O . ARG B 1 23 ? 14.623 4.889 36.849 1.00 6.84 23 ARG B O 1
ATOM 973 N N . PRO B 1 24 ? 15.804 4.991 34.936 1.00 6.76 24 PRO B N 1
ATOM 974 C CA . PRO B 1 24 ? 16.990 4.392 35.542 1.00 6.49 24 PRO B CA 1
ATOM 975 C C . PRO B 1 24 ? 17.673 5.359 36.496 1.00 5.76 24 PRO B C 1
ATOM 976 O O . PRO B 1 24 ? 17.723 6.581 36.250 1.00 6.14 24 PRO B O 1
ATOM 980 N N . VAL B 1 25 ? 18.187 4.789 37.580 1.00 5.35 25 VAL B N 1
ATOM 981 C CA . VAL B 1 25 ? 18.995 5.519 38.551 1.00 5.19 25 VAL B CA 1
ATOM 982 C C . VAL B 1 25 ? 20.205 4.659 38.884 1.00 5.32 25 VAL B C 1
ATOM 983 O O . VAL B 1 25 ? 20.145 3.421 38.802 1.00 5.89 25 VAL B O 1
ATOM 987 N N . LEU B 1 26 ? 21.300 5.319 39.249 1.00 5.21 26 LEU B N 1
ATOM 988 C CA . LEU B 1 26 ? 22.539 4.660 39.616 1.00 5.27 26 LEU B CA 1
ATOM 989 C C . LEU B 1 26 ? 22.749 4.730 41.131 1.00 5.51 26 LEU B C 1
ATOM 990 O O . LEU B 1 26 ? 22.723 5.812 41.713 1.00 5.65 26 LEU B O 1
ATOM 995 N N . ILE B 1 27 ? 22.982 3.584 41.762 1.00 5.50 27 ILE B N 1
ATOM 996 C CA . ILE B 1 27 ? 23.223 3.545 43.207 1.00 5.91 27 ILE B CA 1
ATOM 997 C C . ILE B 1 27 ? 24.638 4.019 43.521 1.00 6.14 27 ILE B C 1
ATOM 998 O O . ILE B 1 27 ? 25.618 3.534 42.951 1.00 6.86 27 ILE B O 1
ATOM 1003 N N . VAL B 1 28 ? 24.713 4.983 44.432 1.00 6.79 28 VAL B N 1
ATOM 1004 C CA . VAL B 1 28 ? 25.971 5.583 44.842 1.00 8.45 28 VAL B CA 1
ATOM 1005 C C . VAL B 1 28 ? 26.530 5.026 46.143 1.00 8.48 28 VAL B C 1
ATOM 1006 O O . VAL B 1 28 ? 27.743 5.015 46.345 1.00 9.71 28 VAL B O 1
ATOM 1010 N N . THR B 1 29 ? 25.664 4.591 47.044 1.00 7.82 29 THR B N 1
ATOM 1011 C CA . THR B 1 29 ? 26.106 4.120 48.353 1.00 8.34 29 THR B CA 1
ATOM 1012 C C . THR B 1 29 ? 26.422 2.633 48.362 1.00 9.38 29 THR B C 1
ATOM 1013 O O . THR B 1 29 ? 25.871 1.870 47.580 1.00 9.46 29 THR B O 1
ATOM 1017 N N . PRO B 1 30 ? 27.304 2.206 49.261 1.00 10.77 30 PRO B N 1
ATOM 1018 C CA . PRO B 1 30 ? 27.697 0.795 49.307 1.00 11.35 30 PRO B CA 1
ATOM 1019 C C . PRO B 1 30 ? 26.648 -0.145 49.891 1.00 11.16 30 PRO B C 1
ATOM 1020 O O . PRO B 1 30 ? 25.714 0.267 50.586 1.00 10.46 30 PRO B O 1
ATOM 1024 N N . ALA B 1 31 ? 26.834 -1.435 49.612 1.00 11.70 31 ALA B N 1
ATOM 1025 C CA . ALA B 1 31 ? 25.907 -2.478 50.019 1.00 11.75 31 ALA B CA 1
ATOM 1026 C C . ALA B 1 31 ? 25.550 -2.479 51.503 1.00 11.13 31 ALA B C 1
ATOM 1027 O O . ALA B 1 31 ? 24.395 -2.646 51.846 1.00 10.95 31 ALA B O 1
ATOM 1029 N N . ALA B 1 32 ? 26.536 -2.347 52.381 1.00 11.26 32 ALA B N 1
ATOM 1030 C CA . ALA B 1 32 ? 26.250 -2.406 53.815 1.00 11.36 32 ALA B CA 1
ATOM 1031 C C . ALA B 1 32 ? 25.344 -1.244 54.217 1.00 10.55 32 ALA B C 1
ATOM 1032 O O . ALA B 1 32 ? 24.353 -1.430 54.912 1.00 11.02 32 ALA B O 1
ATOM 1034 N N . PHE B 1 33 ? 25.685 -0.047 53.754 1.00 9.70 33 PHE B N 1
ATOM 1035 C CA . PHE B 1 33 ? 24.853 1.132 53.985 1.00 8.77 33 PHE B CA 1
ATOM 1036 C C . PHE B 1 33 ? 23.444 0.887 53.459 1.00 8.62 33 PHE B C 1
ATOM 1037 O O . PHE B 1 33 ? 22.464 1.174 54.136 1.00 8.86 33 PHE B O 1
ATOM 1045 N N . ASN B 1 34 ? 23.335 0.329 52.258 1.00 9.40 34 ASN B N 1
ATOM 1046 C CA . ASN B 1 34 ? 22.024 0.127 51.664 1.00 10.31 34 ASN B CA 1
ATOM 1047 C C . ASN B 1 34 ? 21.173 -0.868 52.451 1.00 11.73 34 ASN B C 1
ATOM 1048 O O . ASN B 1 34 ? 19.970 -0.695 52.582 1.00 12.49 34 ASN B O 1
ATOM 1053 N N . ARG B 1 35 ? 21.824 -1.893 52.981 1.00 13.51 35 ARG B N 1
ATOM 1054 C CA . ARG B 1 35 ? 21.171 -2.907 53.790 1.00 15.02 35 ARG B CA 1
ATOM 1055 C C . ARG B 1 35 ? 20.678 -2.335 55.118 1.00 15.06 35 ARG B C 1
ATOM 1056 O O . ARG B 1 35 ? 19.524 -2.523 55.508 1.00 16.31 35 ARG B O 1
ATOM 1064 N N . VAL B 1 36 ? 21.569 -1.634 55.808 1.00 14.54 36 VAL B N 1
ATOM 1065 C CA . VAL B 1 36 ? 21.250 -1.052 57.103 1.00 14.41 36 VAL B CA 1
ATOM 1066 C C . VAL B 1 36 ? 20.115 -0.032 57.021 1.00 13.54 36 VAL B C 1
ATOM 1067 O O . VAL B 1 36 ? 19.193 -0.049 57.834 1.00 14.11 36 VAL B O 1
ATOM 1071 N N . THR B 1 37 ? 20.179 0.859 56.038 1.00 12.31 37 THR B N 1
ATOM 1072 C CA . THR B 1 37 ? 19.208 1.939 55.941 1.00 11.50 37 THR B CA 1
ATOM 1073 C C . THR B 1 37 ? 17.939 1.620 55.162 1.00 11.37 37 THR B C 1
ATOM 1074 O O . THR B 1 37 ? 16.905 2.236 55.408 1.00 12.25 37 THR B O 1
ATOM 1078 N N . ARG B 1 38 ? 18.033 0.702 54.204 1.00 11.24 38 ARG B N 1
ATOM 1079 C CA . ARG B 1 38 ? 16.953 0.448 53.248 1.00 11.39 38 ARG B CA 1
ATOM 1080 C C . ARG B 1 38 ? 16.695 1.689 52.403 1.00 10.23 38 ARG B C 1
ATOM 1081 O O . ARG B 1 38 ? 15.639 1.806 51.776 1.00 11.03 38 ARG B O 1
ATOM 1083 N N . LEU B 1 39 ? 17.659 2.610 52.382 1.00 8.99 39 LEU B N 1
ATOM 1084 C CA . LEU B 1 39 ? 17.496 3.907 51.743 1.00 7.81 39 LEU B CA 1
ATOM 1085 C C . LEU B 1 39 ? 18.757 4.287 50.981 1.00 6.64 39 LEU B C 1
ATOM 1086 O O . LEU B 1 39 ? 19.509 5.168 51.400 1.00 6.96 39 LEU B O 1
ATOM 1091 N N . PRO B 1 40 ? 19.026 3.623 49.866 1.00 6.15 40 PRO B N 1
ATOM 1092 C CA . PRO B 1 40 ? 20.202 3.974 49.073 1.00 5.81 40 PRO B CA 1
ATOM 1093 C C . PRO B 1 40 ? 20.125 5.404 48.547 1.00 5.26 40 PRO B C 1
ATOM 1094 O O . PRO B 1 40 ? 19.048 5.954 48.308 1.00 5.65 40 PRO B O 1
ATOM 1098 N N . VAL B 1 41 ? 21.296 5.993 48.363 1.00 4.99 41 V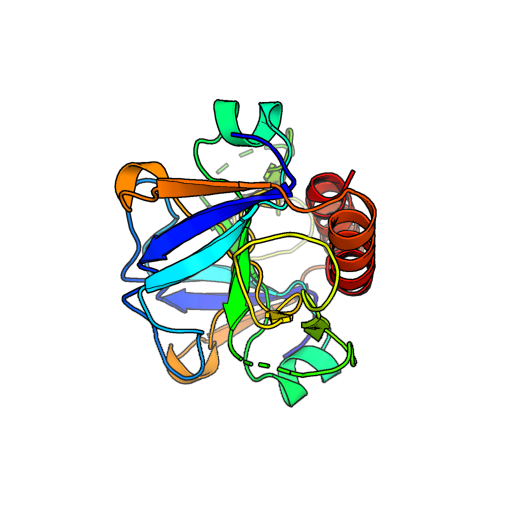AL B N 1
ATOM 1099 C CA . VAL B 1 41 ? 21.402 7.265 47.672 1.00 4.96 41 VAL B CA 1
ATOM 1100 C C . VAL B 1 41 ? 21.656 6.920 46.202 1.00 4.70 41 VAL B C 1
ATOM 1101 O O . VAL B 1 41 ? 22.514 6.067 45.892 1.00 5.51 41 VAL B O 1
ATOM 1105 N N . VAL B 1 42 ? 20.891 7.554 45.317 1.00 4.73 42 VAL B N 1
ATOM 1106 C CA . VAL B 1 42 ? 20.978 7.315 43.884 1.00 5.26 42 VAL B CA 1
ATOM 1107 C C . VAL B 1 42 ? 21.107 8.627 43.128 1.00 5.44 42 VAL B C 1
ATOM 1108 O O . VAL B 1 42 ? 20.768 9.701 43.649 1.00 6.31 42 VAL B O 1
ATOM 1112 N N . VAL B 1 43 ? 21.638 8.545 41.912 1.00 4.99 43 VAL B N 1
ATOM 1113 C CA . VAL B 1 43 ? 21.640 9.684 41.004 1.00 5.23 43 VAL B CA 1
ATOM 1114 C C . VAL B 1 43 ? 20.889 9.256 39.743 1.00 5.32 43 VAL B C 1
ATOM 1115 O O . VAL B 1 43 ? 21.032 8.126 39.276 1.00 5.83 43 VAL B O 1
ATOM 1119 N N . PRO B 1 44 ? 20.065 10.134 39.187 1.00 5.73 44 PRO B N 1
ATOM 1120 C CA . PRO B 1 44 ? 19.212 9.744 38.063 1.00 6.22 44 PRO B CA 1
ATOM 1121 C C . PRO B 1 44 ? 19.886 9.790 36.699 1.00 6.17 44 PRO B C 1
ATOM 1122 O O . PRO B 1 44 ? 20.822 10.558 36.477 1.00 7.16 44 PRO B O 1
ATOM 1126 N N . VAL B 1 45 ? 19.385 8.960 35.791 1.00 6.37 45 VAL B N 1
ATOM 1127 C CA . VAL B 1 45 ? 19.840 8.949 34.407 1.00 7.09 45 VAL B CA 1
ATOM 1128 C C . VAL B 1 45 ? 18.811 9.667 33.559 1.00 8.04 45 VAL B C 1
ATOM 1129 O O . VAL B 1 45 ? 17.620 9.409 33.685 1.00 8.40 45 VAL B O 1
ATOM 1133 N N . THR B 1 46 ? 19.277 10.593 32.718 1.00 8.80 46 THR B N 1
ATOM 1134 C CA . THR B 1 46 ? 18.405 11.308 31.793 1.00 10.94 46 THR B CA 1
ATOM 1135 C C . THR B 1 46 ? 18.939 11.161 30.377 1.00 12.28 46 THR B C 1
ATOM 1136 O O . THR B 1 46 ? 20.074 10.750 30.165 1.00 11.60 46 THR B O 1
ATOM 1140 N N . SER B 1 47 ? 18.115 11.504 29.399 1.00 14.77 47 SER B N 1
ATOM 1141 C CA . SER B 1 47 ? 18.543 11.406 28.009 1.00 16.61 47 SER B CA 1
ATOM 1142 C C . SER B 1 47 ? 19.613 12.455 27.717 1.00 17.24 47 SER B C 1
ATOM 1143 O O . SER B 1 47 ? 20.554 12.191 26.958 1.00 19.14 47 SER B O 1
ATOM 1146 N N . ARG B 1 53 ? 28.190 13.600 25.441 1.00 15.95 53 ARG B N 1
ATOM 1147 C CA . ARG B 1 53 ? 29.497 13.610 26.063 1.00 14.82 53 ARG B CA 1
ATOM 1148 C C . ARG B 1 53 ? 29.407 14.123 27.494 1.00 13.53 53 ARG B C 1
ATOM 1149 O O . ARG B 1 53 ? 28.574 14.969 27.820 1.00 14.34 53 ARG B O 1
ATOM 1151 N N . THR B 1 54 ? 30.281 13.606 28.336 1.00 11.56 54 THR B N 1
ATOM 1152 C CA . THR B 1 54 ? 30.389 14.051 29.701 1.00 10.40 54 THR B CA 1
ATOM 1153 C C . THR B 1 54 ? 30.688 15.551 29.714 1.00 9.60 54 THR B C 1
ATOM 1154 O O . THR B 1 54 ? 31.557 16.020 28.978 1.00 10.00 54 THR B O 1
ATOM 1158 N N . ALA B 1 55 ? 29.971 16.294 30.550 1.00 8.63 55 ALA B N 1
ATOM 1159 C CA . ALA B 1 55 ? 30.12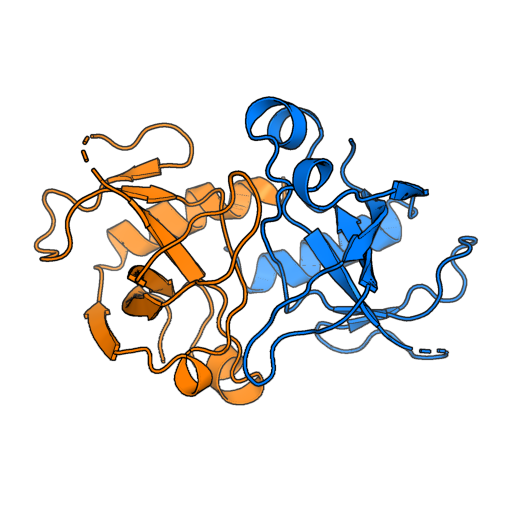5 17.749 30.653 1.00 8.58 55 ALA B CA 1
ATOM 1160 C C . ALA B 1 55 ? 29.590 18.177 32.000 1.00 8.20 55 ALA B C 1
ATOM 1161 O O . ALA B 1 55 ? 28.450 17.866 32.355 1.00 8.17 55 ALA B O 1
ATOM 1163 N N . GLY B 1 56 ? 30.403 18.893 32.760 1.00 8.37 56 GLY B N 1
ATOM 1164 C CA . GLY B 1 56 ? 29.985 19.312 34.079 1.00 8.00 56 GLY B CA 1
ATOM 1165 C C . GLY B 1 56 ? 29.632 18.108 34.930 1.00 8.18 56 GLY B C 1
ATOM 1166 O O . GLY B 1 56 ? 30.398 17.151 35.015 1.00 9.25 56 GLY B O 1
ATOM 1167 N N . PHE B 1 57 ? 28.471 18.158 35.562 1.00 8.01 57 PHE B N 1
ATOM 1168 C CA . PHE B 1 57 ? 28.032 17.071 36.431 1.00 7.92 57 PHE B CA 1
ATOM 1169 C C . PHE B 1 57 ? 27.388 15.908 35.680 1.00 8.13 57 PHE B C 1
ATOM 1170 O O . PHE B 1 57 ? 27.038 14.904 36.301 1.00 8.57 57 PHE B O 1
ATOM 1178 N N . ALA B 1 58 ? 27.210 16.037 34.369 1.00 7.74 58 ALA B N 1
ATOM 1179 C CA . ALA B 1 58 ? 26.581 14.988 33.570 1.00 7.96 58 ALA B CA 1
ATOM 1180 C C . ALA B 1 58 ? 27.646 14.045 33.033 1.00 8.32 58 ALA B C 1
ATOM 1181 O O . ALA B 1 58 ? 28.530 14.462 32.296 1.00 10.13 58 ALA B O 1
ATOM 1183 N N . VAL B 1 59 ? 27.578 12.779 33.421 1.00 8.16 59 VAL B N 1
ATOM 1184 C CA . VAL B 1 59 ? 28.532 11.781 32.963 1.00 8.21 59 VAL B CA 1
ATOM 1185 C C . VAL B 1 59 ? 27.870 10.861 31.936 1.00 8.23 59 VAL B C 1
ATOM 1186 O O . VAL B 1 59 ? 26.837 10.233 32.211 1.00 8.16 59 VAL B O 1
ATOM 1190 N N . SER B 1 60 ? 28.464 10.761 30.755 1.00 8.51 60 SER B N 1
ATOM 1191 C CA . SER B 1 60 ? 27.911 9.922 29.702 1.00 9.03 60 SER B CA 1
ATOM 1192 C C . SER B 1 60 ? 28.112 8.434 29.988 1.00 9.08 60 SER B C 1
ATOM 1193 O O . SER B 1 60 ? 29.180 8.006 30.419 1.00 9.56 60 SER B O 1
ATOM 1196 N N . LEU B 1 61 ? 27.075 7.648 29.723 1.00 9.26 61 LEU B N 1
ATOM 1197 C CA . LEU B 1 61 ? 27.143 6.200 29.891 1.00 9.69 61 LEU B CA 1
ATOM 1198 C C . LEU B 1 61 ? 27.673 5.486 28.658 1.00 10.20 61 LEU B C 1
ATOM 1199 O O . LEU B 1 61 ? 27.867 4.275 28.691 1.00 10.95 61 LEU B O 1
ATOM 1204 N N . ASP B 1 62 ? 27.929 6.234 27.588 1.00 10.51 62 ASP B N 1
ATOM 1205 C CA . ASP B 1 62 ? 28.270 5.661 26.282 1.00 11.42 62 ASP B CA 1
ATOM 1206 C C . ASP B 1 62 ? 29.668 5.068 26.160 1.00 11.37 62 ASP B C 1
ATOM 1207 O O . ASP B 1 62 ? 30.583 5.402 26.910 1.00 11.94 62 ASP B O 1
ATOM 1212 N N . GLY B 1 63 ? 29.785 4.146 25.210 1.00 11.69 63 GLY B N 1
ATOM 1213 C CA . GLY B 1 63 ? 31.052 3.574 24.798 1.00 11.77 63 G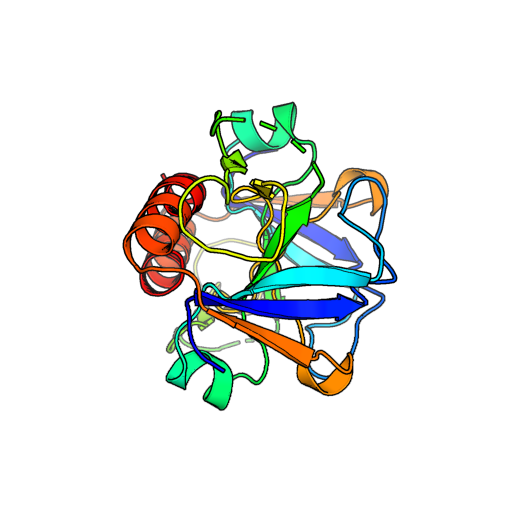LY B CA 1
ATOM 1214 C C . GLY B 1 63 ? 31.688 2.544 25.693 1.00 11.52 63 GLY B C 1
ATOM 1215 O O . GLY B 1 63 ? 32.861 2.205 25.503 1.00 12.73 63 GLY B O 1
ATOM 1216 N N . VAL B 1 64 ? 30.923 1.991 26.628 1.00 11.09 64 VAL B N 1
ATOM 1217 C CA . VAL B 1 64 ? 31.516 1.110 27.618 1.00 11.39 64 VAL B CA 1
ATOM 1218 C C . VAL B 1 64 ? 30.668 -0.141 27.886 1.00 10.21 64 VAL B C 1
ATOM 1219 O O . VAL B 1 64 ? 30.852 -0.836 28.871 1.00 10.83 64 VAL B O 1
ATOM 1223 N N . GLY B 1 65 ? 29.766 -0.470 26.971 1.00 8.70 65 GLY B N 1
ATOM 1224 C CA . GLY B 1 65 ? 28.981 -1.683 27.096 1.00 8.85 65 GLY B CA 1
ATOM 1225 C C . GLY B 1 65 ? 27.761 -1.632 27.992 1.00 8.71 65 GLY B C 1
ATOM 1226 O O . GLY B 1 65 ? 27.186 -2.677 28.286 1.00 9.47 65 GLY B O 1
ATOM 1227 N N . ILE B 1 66 ? 27.373 -0.434 28.425 1.00 8.14 66 ILE B N 1
ATOM 1228 C CA . ILE B 1 66 ? 26.181 -0.255 29.250 1.00 8.14 66 ILE B CA 1
ATOM 1229 C C . ILE B 1 66 ? 24.976 -0.195 28.325 1.00 8.37 66 ILE B C 1
ATOM 1230 O O . ILE B 1 66 ? 24.999 0.500 27.314 1.00 9.13 66 ILE B O 1
ATOM 1235 N N . ARG B 1 67 ? 23.923 -0.928 28.661 1.00 7.93 67 ARG B N 1
ATOM 1236 C CA . ARG B 1 67 ? 22.720 -0.949 27.838 1.00 8.40 67 ARG B CA 1
ATOM 1237 C C . ARG B 1 67 ? 21.872 0.300 28.037 1.00 8.42 67 ARG B C 1
ATOM 1238 O O . ARG B 1 67 ? 21.308 0.830 27.085 1.00 9.00 67 ARG B O 1
ATOM 1246 N N . THR B 1 68 ? 21.735 0.733 29.288 1.00 8.02 68 THR B N 1
ATOM 1247 C CA . THR B 1 68 ? 21.045 1.985 29.604 1.00 8.10 68 THR B CA 1
ATOM 1248 C C . THR B 1 68 ? 21.755 3.119 28.882 1.00 8.95 68 THR B C 1
ATOM 1249 O O . THR B 1 68 ? 22.974 3.198 28.903 1.00 8.48 68 THR B O 1
ATOM 1253 N N . THR B 1 69 ? 20.995 4.009 28.267 1.00 9.49 69 THR B N 1
ATOM 1254 C CA . THR B 1 69 ? 21.584 5.129 27.547 1.00 10.60 69 THR B CA 1
ATOM 1255 C C . THR B 1 69 ? 21.346 6.429 28.284 1.00 10.02 69 THR B C 1
ATOM 1256 O O . THR B 1 69 ? 20.485 6.514 29.160 1.00 10.80 69 THR B O 1
ATOM 1260 N N . GLY B 1 70 ? 22.119 7.435 27.901 1.00 9.65 70 GLY B N 1
ATOM 1261 C CA . GLY B 1 70 ? 21.985 8.768 28.444 1.00 8.89 70 GLY B CA 1
ATOM 1262 C C . GLY B 1 70 ? 23.154 9.199 29.305 1.00 8.56 70 GLY B C 1
ATOM 1263 O O . GLY B 1 70 ? 24.292 8.758 29.130 1.00 8.64 70 GLY B O 1
ATOM 1264 N N . VAL B 1 71 ? 22.844 10.092 30.240 1.00 7.96 71 VAL B N 1
ATOM 1265 C CA . VAL B 1 71 ? 23.833 10.676 31.124 1.00 8.17 71 VAL B CA 1
ATOM 1266 C C . VAL B 1 71 ? 23.375 10.571 32.571 1.00 7.87 71 VAL B C 1
ATOM 1267 O O . VAL B 1 71 ? 22.189 10.613 32.873 1.00 8.39 71 VAL B O 1
ATOM 1271 N N . VAL B 1 72 ? 24.347 10.427 33.454 1.00 6.80 72 VAL B N 1
ATOM 1272 C CA . VAL B 1 72 ? 24.102 10.383 34.883 1.00 6.93 72 VAL B CA 1
ATOM 1273 C C . VAL B 1 72 ? 24.199 11.819 35.413 1.00 6.87 72 VAL B C 1
ATOM 1274 O O . VAL B 1 72 ? 25.220 12.484 35.209 1.00 7.26 72 VAL B O 1
ATOM 1278 N N . ARG B 1 73 ? 23.158 12.273 36.105 1.00 6.63 73 ARG B N 1
ATOM 1279 C CA . ARG B 1 73 ? 23.133 13.606 36.708 1.00 7.55 73 ARG B CA 1
ATOM 1280 C C . ARG B 1 73 ? 23.742 13.542 38.103 1.00 6.82 73 ARG B C 1
ATOM 1281 O O . ARG B 1 73 ? 23.044 13.338 39.101 1.00 7.14 73 ARG B O 1
ATOM 1289 N N . CYS B 1 74 ? 25.053 13.723 38.155 1.00 6.97 74 CYS B N 1
ATOM 1290 C CA . CYS B 1 74 ? 25.800 13.589 39.398 1.00 7.77 74 CYS B CA 1
ATOM 1291 C C . CYS B 1 74 ? 25.511 14.726 40.365 1.00 7.65 74 CYS B C 1
ATOM 1292 O O . CYS B 1 74 ? 25.911 14.659 41.530 1.00 9.10 74 CYS B O 1
ATOM 1295 N N . ASP B 1 75 ? 24.834 15.764 39.874 1.00 6.96 75 ASP B N 1
ATOM 1296 C CA . ASP B 1 75 ? 24.432 16.901 40.690 1.00 7.30 75 ASP B CA 1
ATOM 1297 C C . ASP B 1 75 ? 23.084 16.690 41.379 1.00 6.63 75 ASP B C 1
ATOM 1298 O O . ASP B 1 75 ? 22.653 17.554 42.149 1.00 7.35 75 ASP B O 1
ATOM 1303 N N . GLN B 1 76 ? 22.454 15.533 41.174 1.00 6.55 76 GLN B N 1
ATOM 1304 C CA . GLN B 1 76 ? 21.103 15.322 41.686 1.00 6.09 76 GLN B CA 1
ATOM 1305 C C . GLN B 1 76 ? 20.906 14.072 42.539 1.00 6.13 76 GLN B C 1
ATOM 1306 O O . GLN B 1 76 ? 19.982 13.295 42.306 1.00 6.32 76 GLN B O 1
ATOM 1312 N N . PRO B 1 77 ? 21.716 13.896 43.573 1.00 5.91 77 PRO B N 1
ATOM 1313 C CA . PRO B 1 77 ? 21.539 12.725 44.431 1.00 5.59 77 PRO B CA 1
ATOM 1314 C C . PRO B 1 77 ? 20.215 12.780 45.192 1.00 5.46 77 PRO B C 1
ATOM 1315 O O . PRO B 1 77 ? 19.714 13.852 45.553 1.00 5.76 77 PRO B O 1
ATOM 1319 N N . ARG B 1 78 ? 19.669 11.608 45.459 1.00 5.20 78 ARG B N 1
ATOM 1320 C CA . ARG B 1 78 ? 18.437 11.485 46.206 1.00 5.70 78 ARG B CA 1
ATOM 1321 C C . ARG B 1 78 ? 18.414 10.163 46.954 1.00 5.81 78 ARG B C 1
ATOM 1322 O O . ARG B 1 78 ? 18.740 9.130 46.406 1.00 6.23 78 ARG B O 1
ATOM 1330 N N . THR B 1 79 ? 17.963 10.213 48.194 1.00 6.34 79 THR B N 1
ATOM 1331 C CA . THR B 1 79 ? 17.837 9.041 49.039 1.00 6.58 79 THR B CA 1
ATOM 1332 C C . THR B 1 79 ? 16.444 8.482 48.871 1.00 6.86 79 THR B C 1
ATOM 1333 O O . THR B 1 79 ? 15.478 9.173 49.179 1.00 7.78 79 THR B O 1
ATOM 1337 N N . ILE B 1 80 ? 16.332 7.236 48.423 1.00 6.13 80 ILE B N 1
ATOM 1338 C CA . ILE B 1 80 ? 15.013 6.660 48.148 1.00 6.34 80 ILE B CA 1
ATOM 1339 C C . ILE B 1 80 ? 14.880 5.271 48.727 1.00 6.96 80 ILE B C 1
ATOM 1340 O O . ILE B 1 80 ? 15.868 4.557 48.914 1.00 7.45 80 ILE B O 1
ATOM 1345 N N . ASP B 1 81 ? 13.632 4.893 49.002 1.00 6.89 81 ASP B N 1
ATOM 1346 C CA . ASP B 1 81 ? 13.316 3.547 49.434 1.00 7.82 81 ASP B CA 1
ATOM 1347 C C . ASP B 1 81 ? 13.050 2.741 48.167 1.00 7.78 81 ASP B C 1
ATOM 1348 O O . ASP B 1 81 ? 11.925 2.687 47.652 1.00 8.01 81 ASP B O 1
ATOM 1353 N N . MET B 1 82 ? 14.107 2.124 47.659 1.00 8.28 82 MET B N 1
ATOM 1354 C CA . MET B 1 82 ? 14.057 1.387 46.404 1.00 9.00 82 MET B CA 1
ATOM 1355 C C . MET B 1 82 ? 13.013 0.287 46.453 1.00 9.71 82 MET B C 1
ATOM 1356 O O . MET B 1 82 ? 12.256 0.104 45.514 1.00 9.73 82 MET B O 1
ATOM 1361 N N . LYS B 1 83 ? 12.985 -0.446 47.559 1.00 10.10 83 LYS B N 1
ATOM 1362 C CA . LYS B 1 83 ? 12.069 -1.571 47.709 1.00 10.96 83 LYS B CA 1
ATOM 1363 C C . LYS B 1 83 ? 10.620 -1.120 47.750 1.00 10.93 83 LYS B C 1
ATOM 1364 O O . LYS B 1 83 ? 9.760 -1.677 47.063 1.00 11.55 83 LYS B O 1
ATOM 1366 N N . ALA B 1 84 ? 10.330 -0.100 48.543 1.00 10.94 84 ALA B N 1
ATOM 1367 C CA . ALA B 1 84 ? 8.965 0.388 48.635 1.00 11.27 84 ALA B CA 1
ATOM 1368 C C . ALA B 1 84 ? 8.454 0.918 47.297 1.00 11.05 84 ALA B C 1
ATOM 1369 O O . ALA B 1 84 ? 7.263 0.827 47.001 1.00 12.15 84 ALA B O 1
ATOM 1371 N N . ARG B 1 85 ? 9.349 1.473 46.485 1.00 10.50 85 ARG B N 1
ATOM 1372 C CA . ARG B 1 85 ? 8.968 1.997 45.179 1.00 10.12 85 ARG B CA 1
ATOM 1373 C C . ARG B 1 85 ? 8.930 0.932 44.079 1.00 10.25 85 ARG B C 1
ATOM 1374 O O . ARG B 1 85 ? 8.565 1.236 42.954 1.00 10.85 85 ARG B O 1
ATOM 1382 N N . GLY B 1 86 ? 9.306 -0.301 44.393 1.00 10.09 86 GLY B N 1
ATOM 1383 C CA . GLY B 1 86 ? 9.256 -1.372 43.406 1.00 10.07 86 GLY B CA 1
ATOM 1384 C C . GLY B 1 86 ? 10.353 -1.299 42.357 1.00 9.83 86 GLY B C 1
ATOM 1385 O O . GLY B 1 86 ? 10.164 -1.710 41.213 1.00 10.15 86 GLY B O 1
ATOM 1386 N N . GLY B 1 87 ? 11.523 -0.801 42.747 1.00 9.25 87 GLY B N 1
ATOM 1387 C CA . GLY B 1 87 ? 12.651 -0.729 41.833 1.00 9.53 87 GLY B CA 1
ATOM 1388 C C . GLY B 1 87 ? 13.071 -2.096 41.324 1.00 9.66 87 GLY B C 1
ATOM 1389 O O . GLY B 1 87 ? 12.897 -3.095 42.020 1.00 10.93 87 GLY B O 1
ATOM 1390 N N . LYS B 1 88 ? 13.650 -2.132 40.128 1.00 9.53 88 LYS B N 1
ATOM 1391 C CA . LYS B 1 88 ? 14.117 -3.370 39.500 1.00 9.86 88 LYS B CA 1
ATOM 1392 C C . LYS B 1 88 ? 15.571 -3.185 39.072 1.00 8.87 88 LYS B C 1
ATOM 1393 O O . LYS B 1 88 ? 15.896 -2.188 38.424 1.00 8.40 88 LYS B O 1
ATOM 1395 N N . ARG B 1 89 ? 16.438 -4.140 39.407 1.00 8.71 89 ARG B N 1
ATOM 1396 C CA . ARG B 1 89 ? 17.859 -4.047 39.064 1.00 8.12 89 ARG B CA 1
ATOM 1397 C C . ARG B 1 89 ? 18.032 -4.336 37.578 1.00 8.12 89 ARG B C 1
ATOM 1398 O O . ARG B 1 89 ? 17.532 -5.357 37.094 1.00 9.56 89 ARG B O 1
ATOM 1406 N N . LEU B 1 90 ? 18.738 -3.460 36.864 1.00 8.16 90 LEU B N 1
ATOM 1407 C CA . LEU B 1 90 ? 18.985 -3.645 35.431 1.00 8.08 90 LEU B CA 1
ATOM 1408 C C . LEU B 1 90 ? 20.363 -4.208 35.105 1.00 8.23 90 LEU B C 1
ATOM 1409 O O . LEU B 1 90 ? 20.482 -5.194 34.376 1.00 8.77 90 LEU B O 1
ATOM 1414 N N . GLU B 1 91 ? 21.409 -3.587 35.634 1.00 7.67 91 GLU B N 1
ATOM 1415 C CA . GLU B 1 91 ? 22.768 -3.934 35.249 1.00 7.46 91 GLU B CA 1
ATOM 1416 C C . GLU B 1 91 ? 23.732 -3.208 36.174 1.00 7.69 91 GLU B C 1
ATOM 1417 O O . GLU B 1 91 ? 23.307 -2.459 37.056 1.00 8.76 91 GLU B O 1
ATOM 1423 N N . ARG B 1 92 ? 25.021 -3.416 35.959 1.00 7.91 92 ARG B N 1
ATOM 1424 C CA . ARG B 1 92 ? 26.059 -2.773 36.752 1.00 8.68 92 ARG B CA 1
ATOM 1425 C C . ARG B 1 92 ? 27.010 -2.038 35.830 1.00 8.74 92 ARG B C 1
ATOM 1426 O O . ARG B 1 92 ? 27.347 -2.558 34.773 1.00 9.46 92 ARG B O 1
ATOM 1434 N N . VAL B 1 93 ? 27.446 -0.843 36.214 1.00 8.24 93 VAL B N 1
ATOM 1435 C CA . VAL B 1 93 ? 28.394 -0.110 35.383 1.00 8.01 93 VAL B CA 1
ATOM 1436 C C . VAL B 1 93 ? 29.820 -0.504 35.718 1.00 8.07 93 VAL B C 1
ATOM 1437 O O . VAL B 1 93 ? 30.106 -0.917 36.837 1.00 8.25 93 VAL B O 1
ATOM 1441 N N . PRO B 1 94 ? 30.718 -0.417 34.746 1.00 8.54 94 PRO B N 1
ATOM 1442 C CA . PRO B 1 94 ? 32.132 -0.655 35.029 1.00 9.29 94 PRO B CA 1
ATOM 1443 C C . PRO B 1 94 ? 32.674 0.344 36.047 1.00 10.18 94 PRO B C 1
ATOM 1444 O O . PRO B 1 94 ? 32.173 1.472 36.172 1.00 9.98 94 PRO B O 1
ATOM 1448 N N . GLU B 1 95 ? 33.703 -0.076 36.769 1.00 11.75 95 GLU B N 1
ATOM 1449 C CA . GLU B 1 95 ? 34.307 0.759 37.793 1.00 13.57 95 GLU B CA 1
ATOM 1450 C C . GLU B 1 95 ? 34.795 2.103 37.257 1.00 13.58 95 GLU B C 1
ATOM 1451 O O . GLU B 1 95 ? 34.748 3.100 37.976 1.00 13.83 95 GLU B O 1
ATOM 1457 N N . THR B 1 96 ? 35.272 2.145 36.017 1.00 13.95 96 THR B N 1
ATOM 1458 C CA . THR B 1 96 ? 35.726 3.401 35.423 1.00 14.75 96 THR B CA 1
ATOM 1459 C C . THR B 1 96 ? 34.612 4.445 35.436 1.00 13.70 96 THR B C 1
ATOM 1460 O O . THR B 1 96 ? 34.844 5.600 35.795 1.00 13.99 96 THR B O 1
ATOM 1464 N N . ILE B 1 97 ? 33.408 4.042 35.036 1.00 12.50 97 ILE B N 1
ATOM 1465 C CA . ILE B 1 97 ? 32.249 4.932 35.052 1.00 11.49 97 ILE B CA 1
ATOM 1466 C C . ILE B 1 97 ? 31.875 5.328 36.481 1.00 10.57 97 ILE B C 1
ATOM 1467 O O . ILE B 1 97 ? 31.599 6.492 36.753 1.00 9.62 97 ILE B O 1
ATOM 1472 N N . MET B 1 98 ? 31.846 4.366 37.392 1.00 9.37 98 MET B N 1
ATOM 1473 C CA . MET B 1 98 ? 31.494 4.687 38.771 1.00 9.68 98 MET B CA 1
ATOM 1474 C C . MET B 1 98 ? 32.499 5.676 39.351 1.00 9.59 98 MET B C 1
ATOM 1475 O O . MET B 1 98 ? 32.120 6.592 40.071 1.00 9.13 98 MET B O 1
ATOM 1480 N N . ASN B 1 99 ? 33.774 5.524 39.020 1.00 9.92 99 ASN B N 1
ATOM 1481 C CA . ASN B 1 99 ? 34.788 6.445 39.527 1.00 10.51 99 ASN B CA 1
ATOM 1482 C C . ASN B 1 99 ? 34.606 7.862 38.967 1.00 10.45 99 ASN B C 1
ATOM 1483 O O . ASN B 1 99 ? 34.843 8.849 39.683 1.00 10.77 99 ASN B O 1
ATOM 1488 N N . GLU B 1 100 ? 34.159 7.984 37.719 1.00 10.38 100 GLU B N 1
ATOM 1489 C CA . GLU B 1 100 ? 33.873 9.301 37.133 1.00 10.95 100 GLU B CA 1
ATOM 1490 C C . GLU B 1 100 ? 32.666 9.930 37.825 1.00 9.78 100 GLU B C 1
ATOM 1491 O O . GLU B 1 100 ? 32.644 11.125 38.101 1.00 9.75 100 GLU B O 1
ATOM 1497 N N . VAL B 1 101 ? 31.642 9.124 38.081 1.00 8.23 101 VAL B N 1
ATOM 1498 C CA . VAL B 1 101 ? 30.453 9.595 38.776 1.00 8.30 101 VAL B CA 1
ATOM 1499 C C . VAL B 1 101 ? 30.797 10.065 40.201 1.00 8.06 101 VAL B C 1
ATOM 1500 O O . VAL B 1 101 ? 30.392 11.156 40.617 1.00 7.91 101 VAL B O 1
ATOM 1504 N N . LEU B 1 102 ? 31.545 9.261 40.954 1.00 7.83 102 LEU B N 1
ATOM 1505 C CA . LEU B 1 102 ? 31.941 9.658 42.309 1.00 8.51 102 LEU B CA 1
ATOM 1506 C C . LEU B 1 102 ? 32.804 10.910 42.264 1.00 8.95 102 LEU B C 1
ATOM 1507 O O . LEU B 1 102 ? 32.703 11.776 43.132 1.00 9.78 102 LEU B O 1
ATOM 1512 N N . GLY B 1 103 ? 33.642 11.010 41.246 1.00 9.18 103 GLY B N 1
ATOM 1513 C CA . GLY B 1 103 ? 34.477 12.184 41.066 1.00 9.64 103 GLY B CA 1
ATOM 1514 C C . GLY B 1 103 ? 33.642 13.444 40.995 1.00 9.71 103 GLY B C 1
ATOM 1515 O O . GLY B 1 103 ? 33.883 14.407 41.729 1.00 10.94 103 GLY B O 1
ATOM 1516 N N . ARG B 1 104 ? 32.641 13.454 40.131 1.00 9.55 104 ARG B N 1
ATOM 1517 C CA . ARG B 1 104 ? 31.807 14.643 39.989 1.00 10.10 104 ARG B CA 1
ATOM 1518 C C . ARG B 1 104 ? 30.915 14.852 41.195 1.00 8.73 104 ARG B C 1
ATOM 1519 O O . AR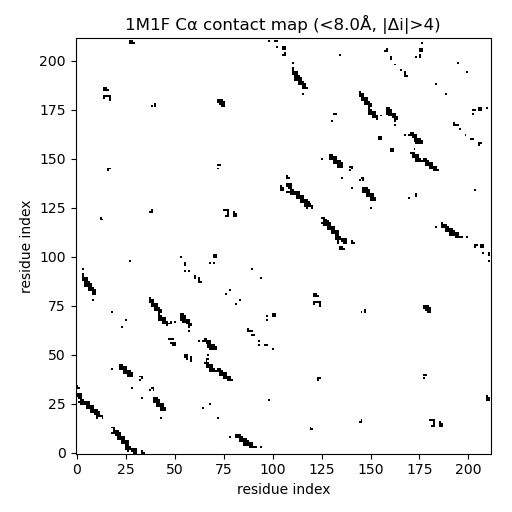G B 1 104 ? 30.830 15.958 41.729 1.00 8.39 104 ARG B O 1
ATOM 1527 N N . LEU B 1 105 ? 30.257 13.790 41.641 1.00 8.22 105 LEU B N 1
ATOM 1528 C CA . LEU B 1 105 ? 29.366 13.903 42.783 1.00 8.01 105 LEU B CA 1
ATOM 1529 C C . LEU B 1 105 ? 30.097 14.467 44.003 1.00 8.06 105 LEU B C 1
ATOM 1530 O O . LEU B 1 105 ? 29.576 15.340 44.703 1.00 8.16 105 LEU B O 1
ATOM 1535 N N . SER B 1 106 ? 31.329 14.009 44.219 1.00 7.59 106 SER B N 1
ATOM 1536 C CA . SER B 1 106 ? 32.120 14.425 45.371 1.00 7.95 106 SER B CA 1
ATOM 1537 C C . SER B 1 106 ? 32.292 15.933 45.455 1.00 7.68 106 SER B C 1
ATOM 1538 O O . SER B 1 106 ? 32.442 16.480 46.555 1.00 7.76 106 SER B O 1
ATOM 1541 N N . THR B 1 107 ? 32.268 16.611 44.314 1.00 7.37 107 THR B N 1
ATOM 1542 C CA . THR B 1 107 ? 32.508 18.048 44.323 1.00 7.38 107 THR B CA 1
ATOM 1543 C C . THR B 1 107 ? 31.377 18.868 44.932 1.00 7.53 107 THR B C 1
ATOM 1544 O O . THR B 1 107 ? 31.566 20.055 45.196 1.00 8.35 107 THR B O 1
ATOM 1548 N N . ILE B 1 108 ? 30.212 18.273 45.172 1.00 7.24 108 ILE B N 1
ATOM 1549 C CA . ILE B 1 108 ? 29.166 19.013 45.860 1.00 7.43 108 ILE B CA 1
ATOM 1550 C C . ILE B 1 108 ? 29.586 19.318 47.300 1.00 7.42 108 ILE B C 1
ATOM 1551 O O . ILE B 1 108 ? 28.977 20.167 47.947 1.00 7.91 108 ILE B O 1
ATOM 1556 N N . LEU B 1 109 ? 30.607 18.616 47.793 1.00 7.32 109 LEU B N 1
ATOM 1557 C CA . LEU B 1 109 ? 31.105 18.767 49.168 1.00 8.08 109 LEU B CA 1
ATOM 1558 C C . LEU B 1 109 ? 32.316 19.679 49.275 1.00 9.24 109 LEU B C 1
ATOM 1559 O O . LEU B 1 109 ? 32.824 19.926 50.377 1.00 10.31 109 LEU B O 1
ATOM 1564 N N . THR B 1 110 ? 32.806 20.158 48.140 1.00 10.07 110 THR B N 1
ATOM 1565 C CA . THR B 1 110 ? 34.003 21.000 48.143 1.00 11.61 110 THR B CA 1
ATOM 1566 C C . THR B 1 110 ? 33.715 22.318 48.821 1.00 12.98 110 THR B C 1
ATOM 1567 O O . THR B 1 110 ? 32.727 22.953 48.461 1.00 13.88 110 THR B O 1
#

B-factor: mean 13.94, std 8.91, range [3.53, 64.86]

Sequence (212 aa):
MERGEIWLVSLDPTAGHEQQGTRPVLIVTPAAFNRVTRLPVVVPVTSFARTAGFAVSLDGVGIRTTGVVRCDQPRTIDMKARGGKRLERVPETIMNEVLGRLSTILTMERGEIWLVSLDPTAGHEQQGTRPVLIVTPAAFNRVTRLPVVVPVTSRTAGFAVSLDGVGIRTTGVVRCDQPRTIDMKARGGKRLERVPETIMNEVLGRLSTILT

Solvent-accessible surface area: 9087 Å² total; per-residue (Å²): 73,79,41,0,10,1,39,72,3,36,5,64,69,38,25,48,127,10,36,107,20,84,53,30,0,0,0,0,0,43,27,51,20,6,177,119,37,45,10,0,0,1,0,4,4,24,132,119,50,208,50,69,55,56,22,0,15,5,102,84,46,84,36,87,16,114,22,10,0,74,0,8,15,0,22,10,0,3,3,89,59,33,59,18,51,118,83,31,97,4,46,98,104,10,1,88,65,0,22,37,62,0,48,96,6,0,70,73,74,55,0,11,0,39,70,2,39,5,60,77,36,25,52,132,14,42,112,22,86,55,30,0,0,0,0,0,52,23,53,17,2,176,126,29,33,11,0,0,1,0,7,4,26,139,122,50,69,59,52,15,0,21,2,126,80,53,83,23,216,17,114,19,29,0,68,0,12,20,0,24,6,0,3,1,86,60,31,59,18,49,126,80,32,115,2,47,92,93,10,1,92,66,0,13,39,77,0,31,68,1,20,131

Foldseek 3Di:
DAQQWWKFFAPDDDDDPADGGTAIWGFQDGDVVCVVPLWTKIWGFDACDDDDQQWHFPPPQPDDDGGTTRLVHIDTHNCVVRVIGTDGGGDVVSSVVSVVNNVVPVD/DAQQWWKFFAPDDDDDPADGGTAIWGFHDGDVVCVVPLWTKTWTFDAPDDQLWHFLPDQPDPDGGTTRLVHIDTGNCVVRVIGTDDGGDPVSSVVSCVRNVVVVD

Secondary structure (DSSP, 8-state):
--TTEEEEEE--S--TTS--SEEEEEE-S-HHHHHHHS--EEEEEE--PPPBTTEEE-TTSS-S--SEEETT--EE--HHHHT-EEEEE--HHHHHHHHHHHHTT--/--TTEEEEEE--S--TTS--SEEEEEE-S-HHHHHHHS--EEEEEE---BTTEEE-TTTT-SS-SEEETT--EE--TTTTT-EEEEE--HHHHHHHHHHHHGGG-

InterPro domains:
  IPR003477 mRNA interferase PemK-like [PF02452] (25-131)
  IPR003477 mRNA interferase PemK-like [PIRSF033490] (24-132)
  IPR003477 mRNA interferase PemK-like [PTHR33988] (24-132)
  IPR011067 Plasmid maintenance toxin/Cell growth inhibitor [G3DSA:2.30.30.110] (24-133)

Organism: Escherichia coli (NCBI:txid562)